Protein AF-A0A0R2C515-F1 (afdb_monomer)

Secondary structure (DSSP, 8-state):
-B-HHHHHTT---S-TTTSPPPHHHHHHHHHHTTS--GGGTTSPPPBHHHHHH-TTHHHHHTTSTTHHHHHHHHHHHHH-TTTTT-EEEEEEEEEETTTTEEEEEEEEEEETTEEEEEEP---SBHHHHHHHHHTTT-SS-HHHHHHHHHHHHHHHHS-SEEEEEEETHHHHHHHHHHHTS-HHHHTTEEEEEEES----SSPPPGGGTTTEEEEEETT-SGGGTT--S---EEEPBSS-GGGGGSGGGB-EETTEEPEESS--HHHHHHHHHHHHHHHHS-HHHHHHHHHHHHHHHHTSS--BHHHHHHTHHHHHHHHHHHHHHS-HHHHHHHHHHHHHHHHHHHHTT--

Radius of gyration: 20.34 Å; Cα contacts (8 Å, |Δi|>4): 660; chains: 1; bounding box: 48×46×55 Å

Organism: NCBI:txid1423810

InterPro domains:
  IPR024499 Mbeg1-like [PF11187] (79-294)
  IPR029058 Alpha/Beta hydrolase fold [G3DSA:3.40.50.1820] (41-291)
  IPR029058 Alpha/Beta hydrolase fold [SSF53474] (72-227)

Solvent-accessible surface area (backbone atoms only — not comparable to full-atom values): 18076 Å² total; per-residue (Å²): 129,47,23,47,63,63,41,40,72,66,48,72,60,67,43,57,79,81,44,71,79,40,70,51,58,49,51,53,53,17,53,60,33,59,47,56,51,76,93,40,49,91,50,88,53,59,30,29,33,56,51,45,66,39,89,59,44,66,62,25,24,55,88,39,99,50,37,66,63,48,46,53,44,42,38,29,39,19,66,27,78,30,39,16,79,18,30,42,78,45,46,47,77,47,77,37,79,92,73,42,30,70,36,37,38,33,35,33,38,52,43,96,49,32,35,38,39,15,21,24,42,66,76,63,34,61,59,44,54,49,44,61,55,42,53,79,60,42,98,65,41,67,44,36,55,49,35,27,52,48,52,52,54,51,52,74,74,45,74,61,36,31,35,32,18,8,33,32,57,5,5,30,29,27,50,48,18,50,74,71,36,55,72,75,57,46,72,31,45,69,37,28,34,20,39,32,15,33,42,82,66,50,66,72,60,78,88,42,63,90,33,56,46,32,41,28,34,30,55,33,60,60,28,38,40,49,54,63,60,87,70,59,46,23,29,39,43,79,46,66,63,77,57,30,73,42,67,72,35,31,25,37,51,92,79,35,65,35,73,45,99,59,59,37,72,66,25,53,41,51,34,48,20,51,50,46,29,60,70,71,45,56,50,68,54,51,51,48,28,51,51,37,56,47,53,41,46,68,74,39,97,59,71,34,57,65,58,42,60,76,40,41,74,62,42,52,50,48,44,53,49,38,51,70,70,46,55,73,66,50,40,49,42,43,49,53,49,53,52,42,45,51,50,17,53,59,58,49,69,81,114

Structure (mmCIF, N/CA/C/O backbone):
data_AF-A0A0R2C515-F1
#
_entry.id   AF-A0A0R2C515-F1
#
loop_
_atom_site.group_PDB
_atom_site.id
_atom_site.type_symbol
_atom_site.label_atom_id
_atom_site.label_alt_id
_atom_site.label_comp_id
_atom_site.label_asym_id
_atom_site.label_entity_id
_atom_site.label_seq_id
_atom_site.pdbx_PDB_ins_code
_atom_site.Cartn_x
_atom_site.Cartn_y
_atom_site.Cartn_z
_atom_site.occupancy
_atom_site.B_iso_or_equiv
_atom_site.auth_seq_id
_atom_site.auth_comp_id
_atom_site.auth_asym_id
_atom_site.auth_atom_id
_atom_site.pdbx_PDB_model_num
ATOM 1 N N . MET A 1 1 ? 22.113 1.333 8.316 1.00 80.69 1 MET A N 1
ATOM 2 C CA . MET A 1 1 ? 21.536 0.150 7.640 1.00 80.69 1 MET A CA 1
ATOM 3 C C . MET A 1 1 ? 21.009 0.613 6.304 1.00 80.69 1 MET A C 1
ATOM 5 O O . MET A 1 1 ? 20.516 1.733 6.259 1.00 80.69 1 MET A O 1
ATOM 9 N N . ALA A 1 2 ? 21.164 -0.202 5.262 1.00 94.12 2 ALA A N 1
ATOM 10 C CA . ALA A 1 2 ? 20.596 0.099 3.955 1.00 94.12 2 ALA A CA 1
ATOM 11 C C . ALA A 1 2 ? 19.062 0.143 4.036 1.00 94.12 2 ALA A C 1
ATOM 13 O O . ALA A 1 2 ? 18.460 -0.466 4.925 1.00 94.12 2 ALA A O 1
ATOM 14 N N . THR A 1 3 ? 18.455 0.868 3.111 1.00 96.44 3 THR A N 1
AT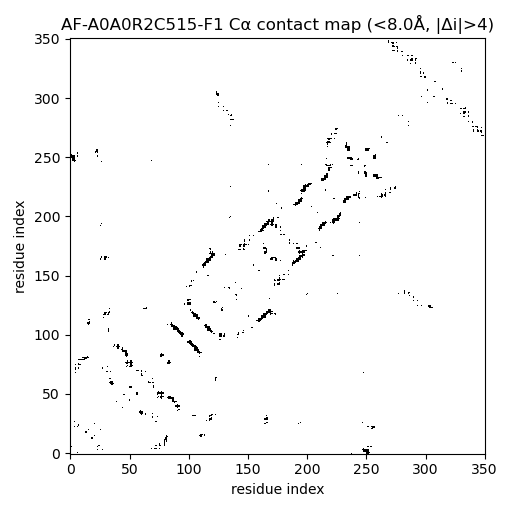OM 15 C CA . THR A 1 3 ? 17.016 1.078 2.957 1.00 96.44 3 THR A CA 1
ATOM 16 C C . THR A 1 3 ? 16.567 0.644 1.563 1.00 96.44 3 THR A C 1
ATOM 18 O O . THR A 1 3 ? 17.367 0.223 0.726 1.00 96.44 3 THR A O 1
ATOM 21 N N . MET A 1 4 ? 15.269 0.769 1.290 1.00 97.00 4 MET A N 1
ATOM 22 C CA . MET A 1 4 ? 14.711 0.529 -0.039 1.00 97.00 4 MET A CA 1
ATOM 23 C C . MET A 1 4 ? 15.359 1.399 -1.129 1.00 97.00 4 MET A C 1
ATOM 25 O O . MET A 1 4 ? 15.560 0.909 -2.234 1.00 97.00 4 MET A O 1
ATOM 29 N N . LEU A 1 5 ? 15.721 2.653 -0.843 1.00 97.38 5 LEU A N 1
ATOM 30 C CA . LEU A 1 5 ? 16.355 3.525 -1.841 1.00 97.38 5 LEU A CA 1
ATOM 31 C C . LEU A 1 5 ? 17.773 3.048 -2.184 1.00 97.38 5 LEU A C 1
ATOM 33 O O . LEU A 1 5 ? 18.117 2.961 -3.360 1.00 97.38 5 LEU A O 1
ATOM 37 N N . ASP A 1 6 ? 18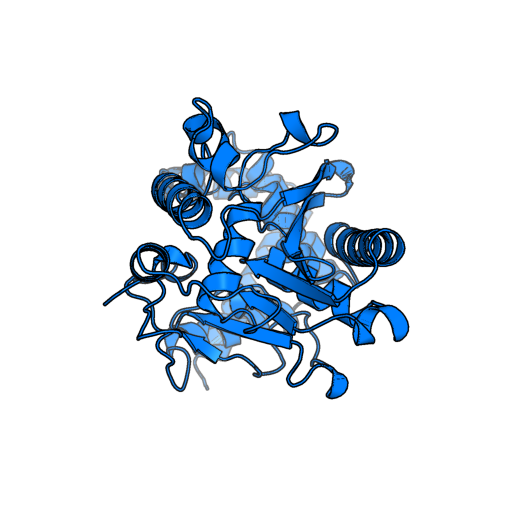.545 2.623 -1.178 1.00 97.00 6 ASP A N 1
ATOM 38 C CA . ASP A 1 6 ? 19.881 2.042 -1.380 1.00 97.00 6 ASP A CA 1
ATOM 39 C C . ASP A 1 6 ? 19.825 0.765 -2.237 1.00 97.00 6 ASP A C 1
ATOM 41 O O . ASP A 1 6 ? 20.689 0.534 -3.087 1.00 97.00 6 ASP A O 1
ATOM 45 N N . TYR A 1 7 ? 18.786 -0.052 -2.029 1.00 97.25 7 TYR A N 1
ATOM 46 C CA . TYR A 1 7 ? 18.504 -1.229 -2.848 1.00 97.25 7 TYR A CA 1
ATOM 47 C C . TYR A 1 7 ? 18.156 -0.855 -4.291 1.00 97.25 7 TYR A C 1
ATOM 49 O O . TYR A 1 7 ? 18.718 -1.421 -5.225 1.00 97.25 7 TYR A O 1
ATOM 57 N N . LEU A 1 8 ? 17.238 0.097 -4.487 1.00 96.81 8 LEU A N 1
ATOM 58 C CA . LEU A 1 8 ? 16.769 0.487 -5.818 1.00 96.81 8 LEU A CA 1
ATOM 59 C C . LEU A 1 8 ? 17.874 1.134 -6.663 1.00 96.81 8 LEU A C 1
ATOM 61 O O . LEU A 1 8 ? 17.888 0.937 -7.877 1.00 96.81 8 LEU A O 1
ATOM 65 N N . ALA A 1 9 ? 18.827 1.827 -6.034 1.00 95.12 9 ALA A N 1
ATOM 66 C CA . ALA A 1 9 ? 20.015 2.355 -6.705 1.00 95.12 9 ALA A CA 1
ATOM 67 C C . ALA A 1 9 ? 20.866 1.259 -7.379 1.00 95.12 9 ALA A C 1
ATOM 69 O O . ALA A 1 9 ? 21.560 1.532 -8.356 1.00 95.12 9 ALA A O 1
ATOM 70 N N . HIS A 1 10 ? 20.780 0.015 -6.893 1.00 92.81 10 HIS A N 1
ATOM 71 C CA . HIS A 1 10 ? 21.477 -1.154 -7.435 1.00 92.81 10 HIS A CA 1
ATOM 72 C C . HIS A 1 10 ? 20.513 -2.335 -7.620 1.00 92.81 10 HIS A C 1
ATOM 74 O O . HIS A 1 10 ? 20.831 -3.478 -7.282 1.00 92.81 10 HIS A O 1
ATOM 80 N N . ALA A 1 11 ? 19.309 -2.049 -8.126 1.00 88.31 11 ALA A N 1
ATOM 81 C CA . ALA A 1 11 ? 18.265 -3.050 -8.281 1.00 88.31 11 ALA A CA 1
ATOM 82 C C . ALA A 1 11 ? 18.702 -4.214 -9.185 1.00 88.31 11 ALA A C 1
ATOM 84 O O . ALA A 1 11 ? 19.533 -4.074 -10.087 1.00 88.31 11 ALA A O 1
ATOM 85 N N . ARG A 1 12 ? 18.056 -5.367 -8.985 1.00 91.12 12 ARG A N 1
ATOM 86 C CA . ARG A 1 12 ? 18.160 -6.517 -9.894 1.00 91.12 12 ARG A CA 1
ATOM 87 C C . ARG A 1 12 ? 17.817 -6.108 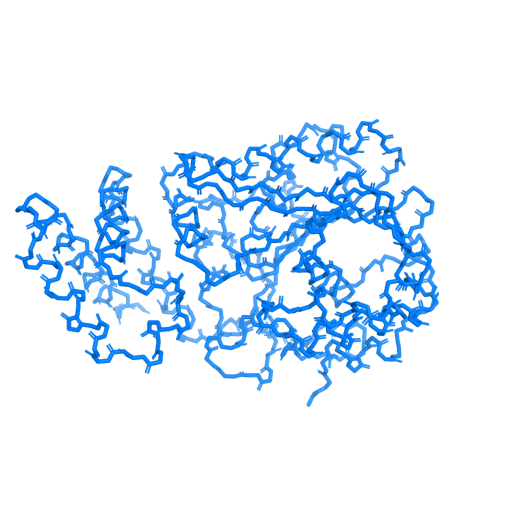-11.325 1.00 91.12 12 ARG A C 1
ATOM 89 O O . ARG A 1 12 ? 17.010 -5.204 -11.540 1.00 91.12 12 ARG A O 1
ATOM 96 N N . THR A 1 13 ? 18.386 -6.805 -12.303 1.00 92.56 13 THR A N 1
ATOM 97 C CA . THR A 1 13 ? 18.223 -6.467 -13.727 1.00 92.56 13 THR A CA 1
ATOM 98 C C . THR A 1 13 ? 17.276 -7.410 -14.458 1.00 92.56 13 THR A C 1
ATOM 100 O O . THR A 1 13 ? 16.701 -7.032 -15.477 1.00 92.56 13 THR A O 1
ATOM 103 N N . GLU A 1 14 ? 17.071 -8.626 -13.949 1.00 93.81 14 GLU A N 1
ATOM 104 C CA . GLU A 1 14 ? 16.197 -9.616 -14.566 1.00 93.81 14 GLU A CA 1
ATOM 105 C C . GLU A 1 14 ? 14.749 -9.120 -14.593 1.00 93.81 14 GLU A C 1
ATOM 107 O O . GLU A 1 14 ? 14.310 -8.400 -13.705 1.00 93.81 14 GLU A O 1
ATOM 112 N N . SER A 1 15 ? 13.956 -9.537 -15.581 1.00 91.50 15 SER A N 1
ATOM 113 C CA . SER A 1 15 ? 12.542 -9.143 -15.668 1.00 91.50 15 SER A CA 1
ATOM 114 C C . SER A 1 15 ? 11.699 -9.723 -14.513 1.00 91.50 15 SER A C 1
ATOM 116 O O . SER A 1 15 ? 11.926 -10.875 -14.118 1.00 91.50 15 SER A O 1
ATOM 118 N N . PRO A 1 16 ? 10.627 -9.037 -14.053 1.00 90.06 16 PRO A N 1
ATOM 119 C CA . PRO A 1 16 ? 9.633 -9.593 -13.121 1.00 90.06 16 PRO A CA 1
ATOM 120 C C . PRO A 1 16 ? 8.903 -10.847 -13.642 1.00 90.06 16 PRO A C 1
ATOM 122 O O . PRO A 1 16 ? 8.179 -11.530 -12.910 1.00 90.06 16 PRO A O 1
ATOM 125 N N . LYS A 1 17 ? 9.050 -11.171 -14.936 1.00 90.12 17 LYS A N 1
ATOM 126 C CA . LYS A 1 17 ? 8.594 -12.449 -15.492 1.00 90.12 17 LYS A CA 1
ATOM 127 C C . LYS A 1 17 ? 9.554 -13.600 -15.179 1.00 90.12 17 LYS A C 1
ATOM 129 O O . LYS A 1 17 ? 9.058 -14.689 -14.898 1.00 90.12 17 LYS A O 1
ATOM 134 N N . ALA A 1 18 ? 10.863 -13.344 -15.223 1.00 90.88 18 ALA A N 1
ATOM 135 C CA . ALA A 1 18 ? 11.922 -14.326 -14.996 1.00 90.88 18 ALA A CA 1
ATOM 136 C C . ALA A 1 18 ? 12.149 -14.584 -13.502 1.00 90.88 18 ALA A C 1
ATOM 138 O O . ALA A 1 18 ? 12.174 -15.734 -13.078 1.00 90.88 18 ALA A O 1
ATOM 139 N N . ILE A 1 19 ? 12.242 -13.514 -12.707 1.00 93.12 19 ILE A N 1
ATOM 140 C CA . ILE A 1 19 ? 12.400 -13.597 -11.253 1.00 93.12 19 ILE A CA 1
ATOM 141 C C . ILE A 1 19 ? 11.256 -12.828 -10.581 1.00 93.12 19 ILE A C 1
ATOM 143 O O . ILE A 1 19 ? 11.100 -11.634 -10.869 1.00 93.12 19 ILE A O 1
ATOM 147 N N . PRO A 1 20 ? 10.471 -13.466 -9.684 1.00 94.56 20 PRO A N 1
ATOM 148 C CA . PRO A 1 20 ? 9.401 -12.811 -8.935 1.00 94.56 20 PRO A CA 1
ATOM 149 C C . PRO A 1 20 ? 9.853 -11.542 -8.209 1.00 94.56 20 PRO A C 1
ATOM 151 O O . PRO A 1 20 ? 11.033 -11.373 -7.877 1.00 94.56 20 PRO A O 1
ATOM 154 N N . LEU A 1 21 ? 8.898 -10.651 -7.948 1.00 97.31 21 LEU A N 1
ATOM 155 C CA . LEU A 1 21 ? 9.152 -9.488 -7.104 1.00 97.31 21 LEU A CA 1
ATOM 156 C C . LEU A 1 21 ? 9.589 -9.931 -5.705 1.00 97.31 21 LEU A C 1
ATOM 158 O O . LEU A 1 21 ? 9.027 -10.883 -5.163 1.00 97.31 21 LEU A O 1
ATOM 162 N N . ASN A 1 22 ? 10.586 -9.253 -5.139 1.00 97.00 22 ASN A N 1
ATOM 163 C CA . ASN A 1 22 ? 10.893 -9.383 -3.714 1.00 97.00 22 ASN A CA 1
ATOM 164 C C . ASN A 1 22 ? 10.059 -8.367 -2.901 1.00 97.00 22 ASN A C 1
ATOM 166 O O . ASN A 1 22 ? 9.455 -7.460 -3.485 1.00 97.00 22 ASN A O 1
ATOM 170 N N . PRO A 1 23 ? 10.014 -8.483 -1.563 1.00 97.75 23 PRO A N 1
ATOM 171 C CA . PRO A 1 23 ? 9.225 -7.573 -0.730 1.00 97.75 23 PRO A CA 1
ATOM 172 C C . PRO A 1 23 ? 9.619 -6.092 -0.857 1.00 97.75 23 PRO A C 1
ATOM 174 O O . PRO A 1 23 ? 8.755 -5.224 -0.737 1.00 97.75 23 PRO A O 1
ATOM 177 N N . ILE A 1 24 ? 10.890 -5.793 -1.147 1.00 98.06 24 ILE A N 1
ATOM 178 C CA . ILE A 1 24 ? 11.386 -4.417 -1.315 1.00 98.06 24 ILE A CA 1
ATOM 179 C C . ILE A 1 24 ? 10.811 -3.786 -2.587 1.00 98.06 24 ILE A C 1
ATOM 181 O O . ILE A 1 24 ? 10.283 -2.680 -2.554 1.00 98.06 24 ILE A O 1
ATOM 185 N N . GLU A 1 25 ? 10.865 -4.504 -3.708 1.00 98.06 25 GLU A N 1
ATOM 186 C CA . GLU A 1 25 ? 10.306 -4.066 -4.988 1.00 98.06 25 GLU A CA 1
ATOM 187 C C . GLU A 1 25 ? 8.789 -3.889 -4.899 1.00 98.06 25 GLU A C 1
ATOM 189 O O . GLU A 1 25 ? 8.246 -2.923 -5.422 1.00 98.06 25 GLU A O 1
ATOM 194 N N . VAL A 1 26 ? 8.095 -4.789 -4.198 1.00 98.06 26 VAL A N 1
ATOM 195 C CA . VAL A 1 26 ? 6.662 -4.642 -3.912 1.00 98.06 26 VAL A CA 1
ATOM 196 C C . VAL A 1 26 ? 6.397 -3.356 -3.130 1.00 98.06 26 VAL A C 1
ATOM 198 O O . VAL A 1 26 ? 5.493 -2.605 -3.496 1.00 98.06 26 VAL A O 1
ATOM 201 N N . ALA A 1 27 ? 7.172 -3.084 -2.075 1.00 98.06 27 ALA A N 1
ATOM 202 C CA . ALA A 1 27 ? 7.029 -1.854 -1.304 1.00 98.06 27 ALA A CA 1
ATOM 203 C C . ALA A 1 27 ? 7.269 -0.610 -2.163 1.00 98.06 27 ALA A C 1
ATOM 205 O O . ALA A 1 27 ? 6.492 0.343 -2.079 1.00 98.06 27 ALA A O 1
ATOM 206 N N . ALA A 1 28 ? 8.255 -0.656 -3.059 1.00 97.88 28 ALA A N 1
ATOM 207 C CA . ALA A 1 28 ? 8.533 0.436 -3.978 1.00 97.88 28 ALA A CA 1
ATOM 208 C C . ALA A 1 28 ? 7.365 0.687 -4.949 1.00 97.88 28 ALA A C 1
ATOM 210 O O . ALA A 1 28 ? 6.910 1.818 -5.114 1.00 97.88 28 ALA A O 1
ATOM 211 N N . LEU A 1 29 ? 6.823 -0.376 -5.551 1.00 98.12 29 LEU A N 1
ATOM 212 C CA . LEU A 1 29 ? 5.680 -0.284 -6.464 1.00 98.12 29 LEU A CA 1
ATOM 213 C C . LEU A 1 29 ? 4.394 0.146 -5.740 1.00 98.12 29 LEU A C 1
ATOM 215 O O . LEU A 1 29 ? 3.575 0.853 -6.320 1.00 98.12 29 LEU A O 1
ATOM 219 N N . ALA A 1 30 ? 4.214 -0.234 -4.472 1.00 97.69 30 ALA A N 1
ATOM 220 C CA . ALA A 1 30 ? 3.112 0.255 -3.647 1.00 97.69 30 ALA A CA 1
ATOM 221 C C . ALA A 1 30 ? 3.215 1.766 -3.380 1.00 97.69 30 ALA A C 1
ATOM 223 O O . ALA A 1 30 ? 2.190 2.446 -3.371 1.00 97.69 30 ALA A O 1
ATOM 224 N N . GLN A 1 31 ? 4.428 2.306 -3.204 1.00 95.94 31 GLN A N 1
ATOM 225 C CA . GLN A 1 31 ? 4.630 3.746 -3.008 1.00 95.94 31 GLN A CA 1
ATOM 226 C C . GLN A 1 31 ? 4.292 4.573 -4.256 1.00 95.94 31 GLN A C 1
ATOM 228 O O . GLN A 1 31 ? 3.780 5.681 -4.112 1.00 95.94 31 GLN A O 1
ATOM 233 N N . LEU A 1 32 ? 4.441 4.027 -5.472 1.00 95.81 32 LEU A N 1
ATOM 234 C CA . LEU A 1 32 ? 3.995 4.717 -6.695 1.00 95.81 32 LEU A CA 1
ATOM 235 C C . LEU A 1 32 ? 2.506 5.093 -6.652 1.00 95.81 32 LEU A C 1
ATOM 237 O O . LEU A 1 32 ? 2.123 6.115 -7.219 1.00 95.81 32 LEU A O 1
ATOM 241 N N . ALA A 1 33 ? 1.671 4.333 -5.932 1.00 94.69 33 ALA A N 1
ATOM 242 C CA . ALA A 1 33 ? 0.254 4.654 -5.775 1.00 94.69 33 ALA A CA 1
ATOM 243 C C . ALA A 1 33 ? 0.015 6.032 -5.139 1.00 94.69 33 ALA A C 1
ATOM 245 O O . ALA A 1 33 ? -1.059 6.596 -5.322 1.00 94.69 33 ALA A O 1
ATOM 246 N N . TYR A 1 34 ? 0.988 6.584 -4.405 1.00 93.25 34 TYR A N 1
ATOM 247 C CA . TYR A 1 34 ? 0.869 7.880 -3.740 1.00 93.25 34 TYR A CA 1
ATOM 248 C C . TYR A 1 34 ? 1.059 9.081 -4.661 1.00 93.25 34 TYR A C 1
ATOM 250 O O . TYR A 1 34 ? 0.615 10.170 -4.283 1.00 93.25 34 TYR A O 1
ATOM 258 N N . LEU A 1 35 ? 1.641 8.894 -5.849 1.00 93.06 35 LEU A N 1
ATOM 259 C CA . LEU A 1 35 ? 1.859 9.970 -6.813 1.00 93.06 35 LEU A CA 1
ATOM 260 C C . LEU A 1 35 ? 0.543 10.675 -7.171 1.00 93.06 35 LEU A C 1
ATOM 262 O O . LEU A 1 35 ? -0.530 10.065 -7.240 1.00 93.06 35 LEU A O 1
ATOM 266 N N . ASN A 1 36 ? 0.620 11.986 -7.361 1.00 91.31 36 ASN A N 1
ATOM 267 C CA . ASN A 1 36 ? -0.475 12.799 -7.850 1.00 91.31 36 ASN A CA 1
ATOM 268 C C . ASN A 1 36 ? -0.569 12.670 -9.371 1.00 91.31 36 ASN A C 1
ATOM 270 O O . ASN A 1 36 ? 0.170 13.323 -10.095 1.00 91.31 36 ASN A O 1
ATOM 274 N N . LEU A 1 37 ? -1.454 11.789 -9.839 1.00 91.06 37 LEU A N 1
ATOM 275 C CA . LEU A 1 37 ? -1.675 11.523 -11.262 1.00 91.06 37 LEU A CA 1
ATOM 276 C C . LEU A 1 37 ? -3.083 11.952 -11.706 1.00 91.06 37 LEU A C 1
ATOM 278 O O . LEU A 1 37 ? -3.590 11.444 -12.705 1.00 91.06 37 LEU A O 1
ATOM 282 N N . ASP A 1 38 ? -3.733 12.848 -10.956 1.00 88.88 38 ASP A N 1
ATOM 283 C CA . ASP A 1 38 ? -5.142 13.221 -11.149 1.00 88.88 38 ASP A CA 1
ATOM 284 C C . ASP A 1 38 ? -5.408 13.761 -12.562 1.00 88.88 38 ASP A C 1
ATOM 286 O O . ASP A 1 38 ? -6.389 13.382 -13.205 1.00 88.88 38 ASP A O 1
ATOM 290 N N . GLU A 1 39 ? -4.473 14.543 -13.105 1.00 86.00 39 GLU A N 1
ATOM 291 C CA . GLU A 1 39 ? -4.546 15.064 -14.476 1.00 86.00 39 GLU A CA 1
ATOM 292 C C . GLU A 1 39 ? -4.483 13.964 -15.551 1.00 86.00 39 GLU A C 1
ATOM 294 O O . GLU A 1 39 ? -4.924 14.165 -16.685 1.00 86.00 39 GLU A O 1
ATOM 299 N N . TRP A 1 40 ? -3.990 12.772 -15.205 1.00 83.88 40 TRP A N 1
ATOM 300 C CA . TRP A 1 40 ? -3.810 11.644 -16.118 1.00 83.88 40 TRP A CA 1
ATOM 301 C C . TRP A 1 40 ? -4.822 10.513 -15.947 1.00 83.88 40 TRP A C 1
ATOM 303 O O . TRP A 1 40 ? -4.714 9.502 -16.639 1.00 83.88 40 TRP A O 1
ATOM 313 N N . GLN A 1 41 ? -5.839 10.667 -15.096 1.00 80.06 41 GLN A N 1
ATOM 314 C CA . GLN A 1 41 ? -6.857 9.632 -14.859 1.00 80.06 41 GLN A CA 1
ATOM 315 C C . GLN A 1 41 ? -7.543 9.116 -16.141 1.00 80.06 41 GLN A C 1
ATOM 317 O O . GLN A 1 41 ? -7.979 7.967 -16.193 1.00 80.06 41 GLN A O 1
ATOM 322 N N . TYR A 1 42 ? -7.604 9.939 -17.191 1.00 78.62 42 TYR A N 1
ATOM 323 C CA . TYR A 1 42 ? -8.195 9.583 -18.488 1.00 78.62 42 TYR A CA 1
ATOM 324 C C . TYR A 1 42 ? -7.207 9.684 -19.655 1.00 78.62 42 TYR A C 1
ATOM 326 O O . TYR A 1 42 ? -7.618 9.739 -20.814 1.00 78.62 42 TYR A O 1
ATOM 334 N N . GLN A 1 43 ? -5.907 9.727 -19.360 1.00 79.62 43 GLN A N 1
ATOM 335 C CA . GLN A 1 43 ? -4.851 9.869 -20.357 1.00 79.62 43 GLN A CA 1
ATOM 336 C C . GLN A 1 43 ? -3.964 8.626 -20.405 1.00 79.62 43 GLN A C 1
ATOM 338 O O . GLN A 1 43 ? -3.965 7.788 -19.505 1.00 79.62 43 GLN A O 1
ATOM 343 N N . THR A 1 44 ? -3.188 8.507 -21.482 1.00 80.62 44 THR A N 1
ATOM 344 C CA . THR A 1 44 ? -2.137 7.489 -21.540 1.00 80.62 44 THR A CA 1
ATOM 345 C C . THR A 1 44 ? -0.982 7.947 -20.667 1.00 80.62 44 THR A C 1
ATOM 347 O O . THR A 1 44 ? -0.375 8.982 -20.935 1.00 80.62 44 THR A O 1
ATOM 350 N N . LEU A 1 45 ? -0.686 7.178 -19.625 1.00 86.19 45 LEU A N 1
ATOM 351 C CA . LEU A 1 45 ? 0.441 7.452 -18.749 1.00 86.19 45 LEU A CA 1
ATOM 352 C C . LEU A 1 45 ? 1.752 6.938 -19.371 1.00 86.19 45 LEU A C 1
ATOM 354 O O . LEU A 1 45 ? 1.761 5.885 -20.021 1.00 86.19 45 LEU A O 1
ATOM 358 N N . PRO A 1 46 ? 2.866 7.660 -19.169 1.00 86.62 46 PRO A N 1
ATOM 359 C CA . PRO A 1 46 ? 4.176 7.220 -19.624 1.00 86.62 46 PRO A CA 1
ATOM 360 C C . PRO A 1 46 ? 4.654 5.941 -18.910 1.00 86.62 46 PRO A C 1
ATOM 362 O O . PRO A 1 46 ? 4.101 5.520 -17.889 1.00 86.62 46 PRO A O 1
ATOM 365 N N . ASN A 1 47 ? 5.715 5.326 -19.443 1.00 94.44 47 ASN A N 1
ATOM 366 C CA . ASN A 1 47 ? 6.487 4.337 -18.687 1.00 94.44 47 ASN A CA 1
ATOM 367 C C . ASN A 1 47 ? 7.305 5.008 -17.568 1.00 94.44 47 ASN A C 1
ATOM 369 O O . ASN A 1 47 ? 7.417 6.236 -17.519 1.00 94.44 47 ASN A O 1
ATOM 373 N N . LEU A 1 48 ? 7.877 4.210 -16.664 1.00 95.94 48 LEU A N 1
ATOM 374 C CA . LEU A 1 48 ? 8.600 4.740 -15.503 1.00 95.94 48 LEU A CA 1
ATOM 375 C C . LEU A 1 48 ? 9.870 5.523 -15.872 1.00 95.94 48 LEU A C 1
ATOM 377 O O . LEU A 1 48 ? 10.177 6.493 -15.188 1.00 95.94 48 LEU A O 1
ATOM 381 N N . ASP A 1 49 ? 10.569 5.165 -16.951 1.00 96.06 49 ASP A N 1
ATOM 382 C CA . ASP A 1 49 ? 11.708 5.937 -17.481 1.00 96.06 49 ASP A CA 1
ATOM 383 C C . ASP A 1 49 ? 11.309 7.375 -17.841 1.00 96.06 49 ASP A C 1
ATOM 385 O O . ASP A 1 49 ? 11.874 8.363 -17.365 1.00 96.06 49 ASP A O 1
ATOM 389 N N . THR A 1 50 ? 10.247 7.500 -18.635 1.00 94.81 50 THR A N 1
ATOM 390 C CA . THR A 1 50 ? 9.738 8.807 -19.043 1.00 94.81 50 THR A CA 1
ATOM 391 C C . THR A 1 50 ? 9.194 9.563 -17.831 1.00 94.81 50 THR A C 1
ATOM 393 O O . THR A 1 50 ? 9.509 10.736 -17.665 1.00 94.81 50 THR A O 1
ATOM 396 N N . LEU A 1 51 ? 8.447 8.898 -16.938 1.00 93.00 51 LEU A N 1
ATOM 397 C CA . LEU A 1 51 ? 7.929 9.499 -15.702 1.00 93.00 51 LEU A CA 1
ATOM 398 C C . LEU A 1 51 ? 9.054 10.087 -14.828 1.00 93.00 51 LEU A C 1
ATOM 400 O O . LEU A 1 51 ? 8.905 11.182 -14.290 1.00 93.00 51 LEU A O 1
ATOM 404 N N . ALA A 1 52 ? 10.187 9.387 -14.723 1.00 94.31 52 ALA A N 1
ATOM 405 C CA . ALA A 1 52 ? 11.351 9.797 -13.939 1.00 94.31 52 ALA A CA 1
ATOM 406 C C . ALA A 1 52 ? 12.077 11.035 -14.484 1.00 94.31 52 ALA A C 1
ATOM 408 O O . ALA A 1 52 ? 12.791 11.706 -13.738 1.00 94.31 52 ALA A O 1
ATOM 409 N N . THR A 1 53 ? 11.909 11.331 -15.773 1.00 93.44 53 THR A N 1
ATOM 410 C CA . THR A 1 53 ? 12.565 12.452 -16.461 1.00 93.44 53 THR A CA 1
ATOM 411 C C . THR A 1 53 ? 11.614 13.613 -16.754 1.00 93.44 53 THR A C 1
ATOM 413 O O . THR A 1 53 ? 12.043 14.634 -17.296 1.00 93.44 53 THR A O 1
ATOM 416 N N . LEU A 1 54 ? 10.335 13.505 -16.367 1.00 90.44 54 LEU A N 1
ATOM 417 C CA . LEU A 1 54 ? 9.371 14.587 -16.538 1.00 90.44 54 LEU A CA 1
ATOM 418 C C . LEU A 1 54 ? 9.792 15.831 -15.740 1.00 90.44 54 LEU A C 1
ATOM 420 O O . LEU A 1 54 ? 10.023 15.729 -14.532 1.00 90.44 54 LEU A O 1
ATOM 424 N N . PRO A 1 55 ? 9.772 17.033 -16.351 1.00 87.19 55 PRO A N 1
ATOM 425 C CA . PRO A 1 55 ? 9.973 18.285 -15.619 1.00 87.19 55 PRO A CA 1
ATOM 426 C C . PRO A 1 55 ? 8.990 18.460 -14.451 1.00 87.19 55 PRO A C 1
ATOM 428 O O . PRO A 1 55 ? 9.348 19.013 -13.415 1.00 87.19 55 PRO A O 1
ATOM 431 N N . ALA A 1 56 ? 7.772 17.929 -14.604 1.00 87.38 56 ALA A N 1
ATOM 432 C CA . ALA A 1 56 ? 6.706 17.978 -13.608 1.00 87.38 56 ALA A CA 1
ATOM 433 C C . ALA A 1 56 ? 6.850 16.941 -12.476 1.00 87.38 56 ALA A C 1
ATOM 435 O O . ALA A 1 56 ? 5.967 16.855 -11.630 1.00 87.38 56 ALA A O 1
ATOM 436 N N . LEU A 1 57 ? 7.931 16.145 -12.406 1.00 91.31 57 LEU A N 1
ATOM 437 C CA . LEU A 1 57 ? 8.098 15.127 -11.353 1.00 91.31 57 LEU A CA 1
ATOM 438 C C . LEU A 1 57 ? 7.973 15.714 -9.933 1.00 91.31 57 LEU A C 1
ATOM 440 O O . LEU A 1 57 ? 7.489 15.044 -9.024 1.00 91.31 57 LEU A O 1
ATOM 444 N N . ASN A 1 58 ? 8.392 16.967 -9.732 1.00 91.50 58 ASN A N 1
ATOM 445 C CA . ASN A 1 58 ? 8.195 17.695 -8.476 1.00 91.50 58 ASN A CA 1
ATOM 446 C C . ASN A 1 58 ? 6.720 17.801 -8.083 1.00 91.50 58 ASN A C 1
ATOM 448 O O . ASN A 1 58 ? 6.397 17.538 -6.927 1.00 91.50 58 ASN A O 1
ATOM 452 N N . ASP A 1 59 ? 5.846 18.081 -9.043 1.00 92.00 59 ASP A N 1
ATOM 453 C CA . ASP A 1 59 ? 4.411 18.243 -8.817 1.00 92.00 59 ASP A CA 1
ATOM 454 C C . ASP A 1 59 ? 3.735 16.893 -8.532 1.00 92.00 59 ASP A C 1
ATOM 456 O O . ASP A 1 59 ? 2.806 16.809 -7.730 1.00 92.00 59 ASP A O 1
ATOM 460 N N . LEU A 1 60 ? 4.250 15.803 -9.116 1.00 92.06 60 LEU A N 1
ATOM 461 C CA . LEU A 1 60 ? 3.702 14.455 -8.912 1.00 92.06 60 LEU A CA 1
ATOM 462 C C . LEU A 1 60 ? 3.933 13.917 -7.505 1.00 92.06 60 LEU A C 1
ATOM 464 O O . LEU A 1 60 ? 3.142 13.114 -7.012 1.00 92.06 60 LEU A O 1
ATOM 468 N N . VAL A 1 61 ? 5.034 14.309 -6.869 1.00 92.31 61 VAL A N 1
ATOM 469 C CA . VAL A 1 61 ? 5.368 13.867 -5.507 1.00 92.31 61 VAL A CA 1
ATOM 470 C C . VAL A 1 61 ? 4.922 14.867 -4.445 1.00 92.31 61 VAL A C 1
ATOM 472 O O . VAL A 1 61 ? 4.989 14.543 -3.258 1.00 92.31 61 VAL A O 1
ATOM 475 N N . ALA A 1 62 ? 4.470 16.056 -4.849 1.00 88.94 62 ALA A N 1
ATOM 476 C CA . ALA A 1 62 ? 4.023 17.103 -3.944 1.00 88.94 62 ALA A CA 1
ATOM 477 C C . ALA A 1 62 ? 2.834 16.635 -3.089 1.00 88.94 62 ALA A C 1
ATOM 479 O O . ALA A 1 62 ? 1.917 15.957 -3.560 1.00 88.94 62 ALA A O 1
ATOM 480 N N . GLY A 1 63 ? 2.859 16.975 -1.802 1.00 78.25 63 GLY A N 1
ATOM 481 C CA . GLY A 1 63 ? 1.844 16.591 -0.824 1.00 78.25 63 GLY A CA 1
ATOM 482 C C . GLY A 1 63 ? 1.842 15.103 -0.456 1.00 78.25 63 GLY A C 1
ATOM 483 O O . GLY A 1 63 ? 0.956 14.658 0.277 1.00 78.25 63 GLY A O 1
ATOM 484 N N . THR A 1 64 ? 2.804 14.309 -0.940 1.00 83.38 64 THR A N 1
ATOM 485 C CA . THR A 1 64 ? 2.988 12.937 -0.450 1.00 83.38 64 THR A CA 1
ATOM 486 C C . THR A 1 64 ? 3.642 12.941 0.932 1.00 83.38 64 THR A C 1
ATOM 488 O O . THR A 1 64 ? 4.304 13.895 1.329 1.00 83.38 64 THR A O 1
ATOM 491 N N . TRP A 1 65 ? 3.472 11.851 1.688 1.00 74.00 65 TRP A N 1
ATOM 492 C CA . TRP A 1 65 ? 4.014 11.731 3.049 1.00 74.00 65 TRP A CA 1
ATOM 493 C C . TRP A 1 65 ? 5.543 11.910 3.118 1.00 74.00 65 TRP A C 1
ATOM 495 O O . TRP A 1 65 ? 6.068 12.381 4.126 1.00 74.00 65 TRP A O 1
ATOM 505 N N . ASN A 1 66 ? 6.250 11.543 2.045 1.00 85.38 66 ASN A N 1
ATOM 506 C CA . ASN A 1 66 ? 7.696 11.670 1.906 1.00 85.38 66 ASN A CA 1
ATOM 507 C C . ASN A 1 66 ? 8.040 12.049 0.453 1.00 85.38 66 ASN A C 1
ATOM 509 O O . ASN A 1 66 ? 8.323 11.184 -0.374 1.00 85.38 66 ASN A O 1
ATOM 513 N N . GLU A 1 67 ? 7.955 13.343 0.132 1.00 90.94 67 GLU A N 1
ATOM 514 C CA . GLU A 1 67 ? 8.126 13.849 -1.241 1.00 90.94 67 GLU A CA 1
ATOM 515 C C . GLU A 1 67 ? 9.502 13.518 -1.824 1.00 90.94 67 GLU A C 1
ATOM 517 O O . GLU A 1 67 ? 9.600 13.061 -2.962 1.00 90.94 67 GLU A O 1
ATOM 522 N N . GLU A 1 68 ? 10.563 13.706 -1.036 1.00 92.88 68 GLU A N 1
ATOM 523 C CA . GLU A 1 68 ? 11.934 13.454 -1.483 1.00 92.88 68 GLU A CA 1
ATOM 524 C C . GLU A 1 68 ? 12.204 11.956 -1.661 1.00 92.88 68 GLU A C 1
ATOM 526 O O . GLU A 1 68 ? 12.763 11.545 -2.676 1.00 92.88 68 GLU A O 1
ATOM 531 N N . GLY A 1 69 ? 11.738 11.116 -0.730 1.00 94.94 69 GLY A N 1
ATOM 532 C CA . GLY A 1 69 ? 11.828 9.664 -0.877 1.00 94.94 69 GLY A CA 1
ATOM 533 C C . GLY A 1 69 ? 11.077 9.167 -2.112 1.00 94.94 69 GLY A C 1
ATOM 534 O O . GLY A 1 69 ? 11.614 8.373 -2.883 1.00 94.94 69 GLY A O 1
ATOM 535 N N . ASN A 1 70 ? 9.871 9.686 -2.363 1.00 95.62 70 ASN A N 1
ATOM 536 C CA . ASN A 1 70 ? 9.105 9.353 -3.564 1.00 95.62 70 ASN A CA 1
ATOM 537 C C . ASN A 1 70 ? 9.786 9.843 -4.846 1.00 95.62 70 ASN A C 1
ATOM 539 O O . ASN A 1 70 ? 9.807 9.103 -5.827 1.00 95.62 70 ASN A O 1
ATOM 543 N N . ARG A 1 71 ? 10.392 11.037 -4.841 1.00 96.56 71 ARG A N 1
ATOM 544 C CA . ARG A 1 71 ? 11.179 11.552 -5.972 1.00 96.56 71 ARG A CA 1
ATOM 545 C C . ARG A 1 71 ? 12.314 10.605 -6.332 1.00 96.56 71 ARG A C 1
ATOM 547 O O . ARG A 1 71 ? 12.402 10.173 -7.481 1.00 96.56 71 ARG A O 1
ATOM 554 N N . GLN A 1 72 ? 13.142 10.260 -5.347 1.00 97.50 72 GLN A N 1
ATOM 555 C CA . GLN A 1 72 ? 14.271 9.349 -5.533 1.00 97.50 72 GLN A CA 1
ATOM 556 C C . GLN A 1 72 ? 13.796 7.961 -5.966 1.00 97.50 72 GLN A C 1
ATOM 558 O O . GLN A 1 72 ? 14.395 7.344 -6.843 1.00 97.50 72 GLN A O 1
ATOM 563 N N . LEU A 1 73 ? 12.675 7.485 -5.420 1.00 97.88 73 LEU A N 1
ATOM 564 C CA . LEU A 1 73 ? 12.077 6.212 -5.804 1.00 97.88 73 LEU A CA 1
ATOM 565 C C . LEU A 1 73 ? 11.696 6.170 -7.283 1.00 97.88 73 LEU A C 1
ATOM 567 O O . LEU A 1 73 ? 12.094 5.221 -7.960 1.00 97.88 73 LEU A O 1
ATOM 571 N N . VAL A 1 74 ? 10.959 7.161 -7.812 1.00 97.31 74 VAL A N 1
ATOM 572 C CA . VAL A 1 74 ? 10.602 7.116 -9.243 1.00 97.31 74 VAL A CA 1
ATOM 573 C C . VAL A 1 74 ? 11.835 7.310 -10.124 1.00 97.31 74 VAL A C 1
ATOM 575 O O . VAL A 1 74 ? 11.940 6.629 -11.140 1.00 97.31 74 VAL A O 1
ATOM 578 N N . GLN A 1 75 ? 12.818 8.114 -9.703 1.00 97.44 75 GLN A N 1
ATOM 579 C CA . GLN A 1 75 ? 14.101 8.230 -10.406 1.00 97.44 75 GLN A CA 1
ATOM 580 C C . GLN A 1 75 ? 14.848 6.893 -10.488 1.00 97.44 75 GLN A C 1
ATOM 582 O O . GLN A 1 75 ? 15.252 6.484 -11.577 1.00 97.44 75 GLN A O 1
ATOM 587 N N . HIS A 1 76 ? 14.987 6.172 -9.373 1.00 98.00 76 HIS A N 1
ATOM 588 C CA . HIS A 1 76 ? 15.648 4.868 -9.366 1.00 98.00 76 HIS A CA 1
ATOM 589 C C . HIS A 1 76 ? 14.872 3.821 -10.172 1.00 98.00 76 HIS A C 1
ATOM 591 O O . HIS A 1 76 ? 15.475 3.084 -10.950 1.00 98.00 76 HIS A O 1
ATOM 597 N N . LEU A 1 77 ? 13.540 3.773 -10.054 1.00 97.56 77 LEU A N 1
ATOM 598 C CA . LEU A 1 77 ? 12.721 2.848 -10.844 1.00 97.56 77 LEU A CA 1
ATOM 599 C C . LEU A 1 77 ? 12.785 3.147 -12.349 1.00 97.56 77 LEU A C 1
ATOM 601 O O . LEU A 1 77 ? 12.836 2.210 -13.143 1.00 97.56 77 LEU A O 1
ATOM 605 N N . GLY A 1 78 ? 12.824 4.423 -12.740 1.00 96.62 78 GLY A N 1
ATOM 606 C CA . GLY A 1 78 ? 12.966 4.838 -14.136 1.00 96.62 78 GLY A CA 1
ATOM 607 C C . GLY A 1 78 ? 14.343 4.542 -14.733 1.00 96.62 78 GLY A C 1
ATOM 608 O O . GLY A 1 78 ? 14.465 4.372 -15.940 1.00 96.62 78 GLY A O 1
ATOM 609 N N . GLN A 1 79 ? 15.379 4.411 -13.903 1.00 95.44 79 GLN A N 1
ATOM 610 C CA . GLN A 1 79 ? 16.731 4.051 -14.347 1.00 95.44 79 GLN A CA 1
ATOM 611 C C . GLN A 1 79 ? 16.992 2.537 -14.299 1.00 95.44 79 GLN A C 1
ATOM 613 O O . GLN A 1 79 ? 17.835 2.031 -15.044 1.00 95.44 79 GLN A O 1
ATOM 618 N N . ALA A 1 80 ? 16.270 1.796 -13.455 1.00 95.25 80 ALA A N 1
ATOM 619 C CA . ALA A 1 80 ? 16.461 0.363 -13.267 1.00 95.25 80 ALA A CA 1
ATOM 620 C C . ALA A 1 80 ? 16.006 -0.438 -14.506 1.00 95.25 80 ALA A C 1
ATOM 622 O O . ALA A 1 80 ? 14.815 -0.425 -14.825 1.00 95.25 80 ALA A O 1
ATOM 623 N N . PRO A 1 81 ? 16.880 -1.233 -15.167 1.00 94.25 81 PRO A N 1
ATOM 624 C CA . PRO A 1 81 ? 16.504 -2.043 -16.336 1.00 94.25 81 PRO A CA 1
ATOM 625 C C . PRO A 1 81 ? 15.292 -2.957 -16.108 1.00 94.25 81 PRO A C 1
ATOM 627 O O . PRO A 1 81 ? 14.520 -3.221 -17.022 1.00 94.25 81 PRO A O 1
ATOM 630 N N . ARG A 1 82 ? 15.098 -3.408 -14.866 1.00 94.88 82 ARG A N 1
ATOM 631 C CA . ARG A 1 82 ? 13.980 -4.260 -14.451 1.00 94.88 82 ARG A CA 1
ATOM 632 C C . ARG A 1 82 ? 12.615 -3.559 -14.449 1.00 94.88 82 ARG A C 1
ATOM 634 O O . ARG A 1 82 ? 11.604 -4.255 -14.553 1.00 94.88 82 ARG A O 1
ATOM 641 N N . PHE A 1 83 ? 12.570 -2.230 -14.319 1.00 96.69 83 PHE A N 1
ATOM 642 C CA . PHE A 1 83 ? 11.329 -1.465 -14.116 1.00 96.69 83 PHE A CA 1
ATOM 643 C C . PHE A 1 83 ? 11.138 -0.277 -15.058 1.00 96.69 83 PHE A C 1
ATOM 645 O O . PHE A 1 83 ? 10.004 0.165 -15.214 1.00 96.69 83 PHE A O 1
ATOM 652 N N . ARG A 1 84 ? 12.193 0.217 -15.711 1.00 95.56 84 ARG A N 1
ATOM 653 C CA . ARG A 1 84 ? 12.144 1.424 -16.547 1.00 95.56 84 ARG A CA 1
ATOM 654 C C . ARG A 1 84 ? 11.082 1.374 -17.652 1.00 95.56 84 ARG A C 1
ATOM 656 O O . ARG A 1 84 ? 10.422 2.374 -17.923 1.00 95.56 84 ARG A O 1
ATOM 663 N N . ASP A 1 85 ? 10.851 0.185 -18.208 1.00 95.44 85 ASP A N 1
ATOM 664 C CA . ASP A 1 85 ? 9.863 -0.058 -19.266 1.00 95.44 85 ASP A CA 1
ATOM 665 C C . ASP A 1 85 ? 8.467 -0.415 -18.727 1.00 95.44 85 ASP A C 1
ATOM 667 O O . ASP A 1 85 ? 7.563 -0.737 -19.498 1.00 95.44 85 ASP A O 1
ATOM 671 N N . ALA A 1 86 ? 8.258 -0.391 -17.407 1.00 96.75 86 ALA A N 1
ATOM 672 C CA . ALA A 1 86 ? 6.945 -0.648 -16.838 1.00 96.75 86 ALA A CA 1
ATOM 673 C C . ALA A 1 86 ? 5.986 0.503 -17.169 1.00 96.75 86 ALA A C 1
ATOM 675 O O . ALA A 1 86 ? 6.312 1.674 -16.975 1.00 96.75 86 ALA A O 1
ATOM 676 N N . HIS A 1 87 ? 4.786 0.166 -17.640 1.00 95.56 87 HIS A N 1
ATOM 677 C CA . HIS A 1 87 ? 3.764 1.139 -18.029 1.00 95.56 87 HIS A CA 1
ATOM 678 C C . HIS A 1 87 ? 2.669 1.242 -16.975 1.00 95.56 87 HIS A C 1
ATOM 680 O O . HIS A 1 87 ? 2.160 0.216 -16.514 1.00 95.56 87 HIS A O 1
ATOM 686 N N . ILE A 1 88 ? 2.235 2.460 -16.650 1.00 94.81 88 ILE A N 1
ATOM 687 C CA . ILE A 1 88 ? 0.993 2.647 -15.899 1.00 94.81 88 ILE A CA 1
ATOM 688 C C . ILE A 1 88 ? -0.166 2.537 -16.896 1.00 94.81 88 ILE A C 1
ATOM 690 O O . ILE A 1 88 ? -0.369 3.398 -17.742 1.00 94.81 88 ILE A O 1
ATOM 694 N N . LEU A 1 89 ? -0.915 1.440 -16.827 1.00 94.00 89 LEU A N 1
ATOM 695 C CA . LEU A 1 89 ? -2.009 1.153 -17.758 1.00 94.00 89 LEU A CA 1
ATOM 696 C C . LEU A 1 89 ? -3.312 1.848 -17.386 1.00 94.00 89 LEU A C 1
ATOM 698 O O . LEU A 1 89 ? -4.173 2.052 -18.238 1.00 94.00 89 LEU A O 1
ATOM 702 N N . ASN A 1 90 ? -3.502 2.097 -16.095 1.00 92.69 90 ASN A N 1
ATOM 703 C CA . ASN A 1 90 ? -4.708 2.716 -15.586 1.00 92.69 90 ASN A CA 1
ATOM 704 C C . ASN A 1 90 ? -4.426 3.372 -14.238 1.00 92.69 90 ASN A C 1
ATOM 706 O O . ASN A 1 90 ? -3.731 2.788 -13.404 1.00 92.69 90 ASN A O 1
ATOM 710 N N . TYR A 1 91 ? -5.040 4.525 -14.014 1.00 94.31 91 TYR A N 1
ATOM 711 C CA . TYR A 1 91 ? -5.068 5.230 -12.742 1.00 94.31 91 TYR A CA 1
ATOM 712 C C . TYR A 1 91 ? -6.511 5.612 -12.440 1.00 94.31 91 TYR A C 1
ATOM 714 O O . TYR A 1 91 ? -7.251 6.016 -13.331 1.00 94.31 91 TYR A O 1
ATOM 722 N N . LEU A 1 92 ? -6.926 5.448 -11.193 1.00 93.31 92 LEU A N 1
ATOM 723 C CA . LEU A 1 92 ? -8.227 5.895 -10.726 1.00 93.31 92 LEU A CA 1
ATOM 724 C C . LEU A 1 92 ? -8.033 6.577 -9.379 1.00 93.31 92 LEU A C 1
ATOM 726 O O . LEU A 1 92 ? -7.465 5.977 -8.468 1.00 93.31 92 LEU A O 1
ATOM 730 N N . ASN A 1 93 ? -8.530 7.802 -9.256 1.00 92.06 93 ASN A N 1
ATOM 731 C CA . ASN A 1 93 ? -8.705 8.501 -7.996 1.00 92.06 93 ASN A CA 1
ATOM 732 C C . ASN A 1 93 ? -10.185 8.887 -7.871 1.00 92.06 93 ASN A C 1
ATOM 734 O O . ASN A 1 93 ? -10.780 9.479 -8.773 1.00 92.06 93 ASN A O 1
ATOM 738 N N . ARG A 1 94 ? -10.806 8.489 -6.766 1.00 89.19 94 ARG A N 1
ATOM 739 C CA . ARG A 1 94 ? -12.200 8.776 -6.444 1.00 89.19 94 ARG A CA 1
ATOM 740 C C . ARG A 1 94 ? -12.267 9.324 -5.031 1.00 89.19 94 ARG A C 1
ATOM 742 O O . ARG A 1 94 ? -11.796 8.688 -4.089 1.00 89.19 94 ARG A O 1
ATOM 749 N N . GLN A 1 95 ? -12.875 10.494 -4.921 1.00 86.25 95 GLN A N 1
ATOM 750 C CA . GLN A 1 95 ? -13.245 11.120 -3.664 1.00 86.25 95 GLN A CA 1
ATOM 751 C C . GLN A 1 95 ? -14.752 11.324 -3.693 1.00 86.25 95 GLN A C 1
ATOM 753 O O . GLN A 1 95 ? -15.267 11.964 -4.609 1.00 86.25 95 GLN A O 1
ATOM 758 N N . ASP A 1 96 ? -15.440 10.742 -2.723 1.00 83.56 96 ASP A N 1
ATOM 759 C CA . ASP A 1 96 ? -16.880 10.885 -2.548 1.00 83.56 96 ASP A CA 1
ATOM 760 C C . ASP A 1 96 ? -17.132 11.227 -1.074 1.00 83.56 96 ASP A C 1
ATOM 762 O O . ASP A 1 96 ? -17.150 10.326 -0.231 1.00 83.56 96 ASP A O 1
ATOM 766 N N . PRO A 1 97 ? -17.240 12.525 -0.731 1.00 77.19 97 PRO A N 1
ATOM 767 C CA . PRO A 1 97 ? -17.466 12.960 0.643 1.00 77.19 97 PRO A CA 1
ATOM 768 C C . PRO A 1 97 ? -18.765 12.422 1.249 1.00 77.19 97 PRO A C 1
ATOM 770 O O . PRO A 1 97 ? -18.795 12.177 2.452 1.00 77.19 97 PRO A O 1
ATOM 773 N N . ASP A 1 98 ? -19.803 12.199 0.435 1.00 79.69 98 ASP A N 1
ATOM 774 C CA . ASP A 1 98 ? -21.105 11.706 0.901 1.00 79.69 98 ASP A CA 1
ATOM 775 C C . ASP A 1 98 ? -21.023 10.231 1.314 1.00 79.69 98 ASP A C 1
ATOM 777 O O . ASP A 1 98 ? -21.688 9.800 2.254 1.00 79.69 98 ASP A O 1
ATOM 781 N N . GLN A 1 99 ? -20.177 9.458 0.628 1.00 77.88 99 GLN A N 1
ATOM 782 C CA . GLN A 1 99 ? -19.845 8.076 0.989 1.00 77.88 99 GLN A CA 1
ATOM 783 C C . GLN A 1 99 ? -18.642 7.976 1.935 1.00 77.88 99 GLN A C 1
ATOM 785 O O . GLN A 1 99 ? -18.208 6.869 2.253 1.00 77.88 99 GLN A O 1
ATOM 790 N N . GLU A 1 100 ? -18.071 9.112 2.351 1.00 79.19 100 GLU A N 1
ATOM 791 C CA . GLU A 1 100 ? -16.832 9.188 3.136 1.00 79.19 100 GLU A CA 1
ATOM 792 C C . GLU A 1 100 ? -15.681 8.406 2.483 1.00 79.19 100 GLU A C 1
ATOM 794 O O . GLU A 1 100 ? -14.811 7.864 3.160 1.00 79.19 100 GLU A O 1
ATOM 799 N N . GLN A 1 101 ? -15.692 8.312 1.152 1.00 84.75 101 GLN A N 1
ATOM 800 C CA . GLN A 1 101 ? -14.806 7.449 0.392 1.00 84.75 101 GLN A CA 1
ATOM 801 C C . GLN A 1 101 ? -13.602 8.225 -0.133 1.00 84.75 101 GLN A C 1
ATOM 803 O O . GLN A 1 101 ? -13.743 9.227 -0.840 1.00 84.75 101 GLN A O 1
ATOM 808 N N . GLN A 1 102 ? -12.412 7.672 0.093 1.00 85.19 102 GLN A N 1
ATOM 809 C CA . GLN A 1 102 ? -11.216 8.044 -0.655 1.00 85.19 102 GLN A CA 1
ATOM 810 C C . GLN A 1 102 ? -10.507 6.794 -1.173 1.00 85.19 102 GLN A C 1
ATOM 812 O O . GLN A 1 102 ? -9.820 6.076 -0.437 1.00 85.19 102 GLN A O 1
ATOM 817 N N . PHE A 1 103 ? -10.656 6.562 -2.475 1.00 92.12 103 PHE A N 1
ATOM 818 C CA . PHE A 1 103 ? -10.152 5.388 -3.168 1.00 92.12 103 PHE A CA 1
ATOM 819 C C . PHE A 1 103 ? -9.196 5.799 -4.283 1.00 92.12 103 PHE A C 1
ATOM 821 O O . PHE A 1 103 ? -9.566 6.538 -5.193 1.00 92.12 103 PHE A O 1
ATOM 828 N N . SER A 1 104 ? -7.963 5.293 -4.245 1.00 94.50 104 SER A N 1
ATOM 829 C CA . SER A 1 104 ? -7.026 5.468 -5.350 1.00 94.50 104 SER A CA 1
ATOM 830 C C . SER A 1 104 ? -6.230 4.203 -5.619 1.00 94.50 104 SER A C 1
ATOM 832 O O . SER A 1 104 ? -5.798 3.501 -4.702 1.00 94.50 104 SER A O 1
ATOM 834 N N . VAL A 1 105 ? -6.078 3.889 -6.900 1.00 96.94 105 VAL A N 1
ATOM 835 C CA . VAL A 1 105 ? -5.449 2.661 -7.371 1.00 96.94 105 VAL A CA 1
ATOM 836 C C . VAL A 1 105 ? -4.806 2.886 -8.733 1.00 96.94 105 VAL A C 1
ATOM 838 O O . VAL A 1 105 ? -5.322 3.628 -9.571 1.00 96.94 105 VAL A O 1
ATOM 841 N N . MET A 1 106 ? -3.701 2.191 -8.982 1.00 96.38 106 MET A N 1
ATOM 842 C CA . MET A 1 106 ? -3.086 2.110 -10.303 1.00 96.38 106 MET A CA 1
ATOM 843 C C . MET A 1 106 ? -2.788 0.674 -10.711 1.00 96.38 106 MET A C 1
ATOM 845 O O . MET A 1 106 ? -2.534 -0.189 -9.872 1.00 96.38 106 MET A O 1
ATOM 849 N N 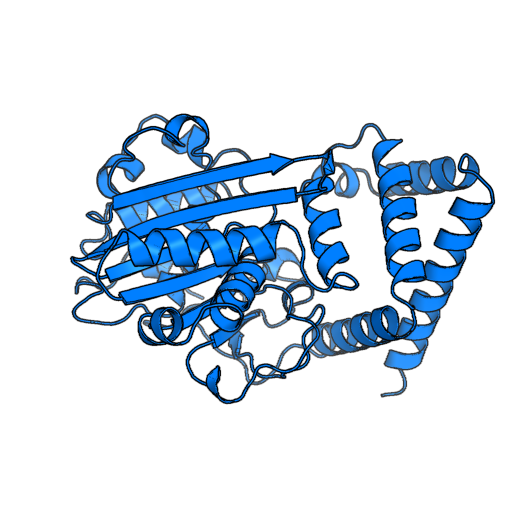. THR A 1 107 ? -2.794 0.428 -12.018 1.00 97.75 107 THR A N 1
ATOM 850 C CA . THR A 1 107 ? -2.359 -0.839 -12.612 1.00 97.75 107 THR A CA 1
ATOM 851 C C . THR A 1 107 ? -1.082 -0.613 -13.400 1.00 97.75 107 THR A C 1
ATOM 853 O O . THR A 1 107 ? -1.074 0.152 -14.360 1.00 97.75 107 THR A O 1
ATOM 856 N N . LEU A 1 108 ? -0.023 -1.316 -13.020 1.00 97.69 108 LEU A N 1
ATOM 857 C CA . LEU A 1 108 ? 1.273 -1.318 -13.684 1.00 97.69 108 LEU A CA 1
ATOM 858 C C . LEU A 1 108 ? 1.419 -2.593 -14.513 1.00 97.69 108 LEU A C 1
ATOM 860 O O . LEU A 1 108 ? 1.195 -3.694 -14.007 1.00 97.69 108 LEU A O 1
ATOM 864 N N . GLN A 1 109 ? 1.842 -2.467 -15.765 1.00 97.69 109 GLN A N 1
ATOM 865 C CA . GLN A 1 109 ? 2.375 -3.579 -16.541 1.00 97.69 109 GLN A CA 1
ATOM 866 C C . GLN A 1 109 ? 3.881 -3.635 -16.342 1.00 97.69 109 GLN A C 1
ATOM 868 O O . GLN A 1 109 ? 4.603 -2.780 -16.836 1.00 97.69 109 GLN A O 1
ATOM 873 N N . LEU A 1 110 ? 4.349 -4.660 -15.637 1.00 97.38 110 LEU A N 1
ATOM 874 C CA . LEU A 1 110 ? 5.766 -4.833 -15.311 1.00 97.38 110 LEU A CA 1
ATOM 875 C C . LEU A 1 110 ? 6.535 -5.581 -16.406 1.00 97.38 110 LEU A C 1
ATOM 877 O O . LEU A 1 110 ? 7.742 -5.439 -16.542 1.00 97.38 110 LEU A O 1
ATOM 881 N N . ALA A 1 111 ? 5.837 -6.452 -17.132 1.00 95.75 111 ALA A N 1
ATOM 882 C CA . ALA A 1 111 ? 6.335 -7.232 -18.261 1.00 95.75 111 ALA A CA 1
ATOM 883 C C . ALA A 1 111 ? 5.129 -7.796 -19.043 1.00 95.75 111 ALA A C 1
ATOM 885 O O . ALA A 1 111 ? 3.991 -7.721 -18.559 1.00 95.75 111 ALA A O 1
ATOM 886 N N . PRO A 1 112 ? 5.314 -8.413 -20.227 1.00 95.19 112 PRO A N 1
ATOM 887 C CA . PRO A 1 112 ? 4.216 -9.070 -20.934 1.00 95.19 112 PRO A CA 1
ATOM 888 C C . PRO A 1 112 ? 3.470 -10.076 -20.041 1.00 95.19 112 PRO A C 1
ATOM 890 O O . PRO A 1 112 ? 4.061 -11.048 -19.558 1.00 95.19 112 PRO A O 1
ATOM 893 N N . GLN A 1 113 ? 2.165 -9.841 -19.847 1.00 96.50 113 GLN A N 1
ATOM 894 C CA . GLN A 1 113 ? 1.259 -10.635 -19.001 1.00 96.50 113 GLN A CA 1
ATOM 895 C C . GLN A 1 113 ? 1.638 -10.697 -17.505 1.00 96.50 113 GLN A C 1
ATOM 897 O O . GLN A 1 113 ? 1.261 -11.640 -16.796 1.00 96.50 113 GLN A O 1
ATOM 902 N N . ARG A 1 114 ? 2.389 -9.704 -17.010 1.00 97.94 114 ARG A N 1
ATOM 903 C CA . ARG A 1 114 ? 2.762 -9.561 -15.598 1.00 97.94 114 ARG A CA 1
ATOM 904 C C . ARG A 1 114 ? 2.400 -8.159 -15.117 1.00 97.94 114 ARG A C 1
ATOM 906 O O . ARG A 1 114 ? 2.929 -7.176 -15.631 1.00 97.94 114 ARG A O 1
ATOM 913 N N . TYR A 1 115 ? 1.535 -8.089 -14.113 1.00 98.38 115 TYR A N 1
ATOM 914 C CA . TYR A 1 115 ? 0.961 -6.830 -13.648 1.00 98.38 115 TYR A CA 1
ATOM 915 C C . TYR A 1 115 ? 1.098 -6.657 -12.139 1.00 98.38 115 TYR A C 1
ATOM 917 O O . TYR A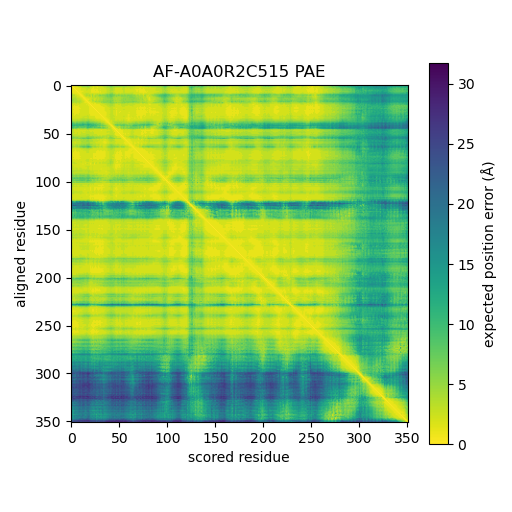 1 115 ? 1.206 -7.641 -11.404 1.00 98.38 115 TYR A O 1
ATOM 925 N N . TYR A 1 116 ? 1.036 -5.410 -11.688 1.00 98.69 116 TYR A N 1
ATOM 926 C CA . TYR A 1 116 ? 0.916 -5.040 -10.284 1.00 98.69 116 TYR A CA 1
ATOM 927 C C . TYR A 1 116 ? -0.234 -4.047 -10.128 1.00 98.69 116 TYR A C 1
ATOM 929 O O . TYR A 1 116 ? -0.265 -3.034 -10.821 1.00 98.69 116 TYR A O 1
ATOM 937 N N . ILE A 1 117 ? -1.185 -4.336 -9.243 1.00 98.75 117 ILE A N 1
ATOM 938 C CA . ILE A 1 117 ? -2.240 -3.392 -8.864 1.00 98.75 117 ILE A CA 1
ATOM 939 C C . ILE A 1 117 ? -1.852 -2.791 -7.517 1.00 98.75 117 ILE A C 1
ATOM 941 O O . ILE A 1 117 ? -1.836 -3.498 -6.507 1.00 98.75 117 ILE A O 1
ATOM 945 N N . ALA A 1 118 ? -1.516 -1.501 -7.532 1.00 98.38 118 ALA A N 1
ATOM 946 C CA . ALA A 1 118 ? -1.079 -0.747 -6.367 1.00 98.38 118 ALA A CA 1
ATOM 947 C C . ALA A 1 118 ? -2.236 0.095 -5.827 1.00 98.38 118 ALA A C 1
ATOM 949 O O . ALA A 1 118 ? -2.715 1.001 -6.510 1.00 98.38 118 ALA A O 1
ATOM 950 N N . PHE A 1 119 ? -2.676 -0.196 -4.607 1.00 98.12 119 PHE A N 1
ATOM 951 C CA . PHE A 1 119 ? -3.678 0.597 -3.901 1.00 98.12 119 PHE A CA 1
ATOM 952 C C . PHE A 1 119 ? -2.998 1.653 -3.034 1.00 98.12 119 PHE A C 1
ATOM 954 O O . PHE A 1 119 ? -2.077 1.343 -2.272 1.00 98.12 119 PHE A O 1
ATOM 961 N N . ARG A 1 120 ? -3.473 2.897 -3.128 1.00 94.62 120 ARG A N 1
ATOM 962 C CA . ARG A 1 120 ? -2.989 4.003 -2.302 1.00 94.62 120 ARG A CA 1
ATOM 963 C C . ARG A 1 120 ? -3.574 3.890 -0.899 1.00 94.62 120 ARG A C 1
ATOM 965 O O . ARG A 1 120 ? -4.751 3.574 -0.731 1.00 94.62 120 ARG A O 1
ATOM 972 N N . GLY A 1 121 ? -2.750 4.180 0.102 1.00 86.31 121 GLY A N 1
ATOM 973 C CA . GLY A 1 121 ? -3.235 4.463 1.445 1.00 86.31 121 GLY A CA 1
ATOM 974 C C . GLY A 1 121 ? -3.789 5.885 1.576 1.00 86.31 121 GLY A C 1
ATOM 975 O O . GLY A 1 121 ? -4.054 6.578 0.593 1.00 86.31 121 GLY A O 1
ATOM 976 N N . THR A 1 122 ? -3.931 6.339 2.810 1.00 71.88 122 THR A N 1
ATOM 977 C CA . THR A 1 122 ? -4.412 7.683 3.122 1.00 71.88 122 THR A CA 1
ATOM 978 C C . THR A 1 122 ? -3.328 8.750 2.929 1.00 71.88 122 THR A C 1
ATOM 980 O O . THR A 1 122 ? -2.138 8.501 3.131 1.00 71.88 122 THR A O 1
ATOM 983 N N . ARG A 1 123 ? -3.725 9.963 2.531 1.00 63.56 123 ARG A N 1
ATOM 984 C CA . ARG A 1 123 ? -2.888 11.168 2.433 1.00 63.56 123 ARG A CA 1
ATOM 985 C C . ARG A 1 123 ? -3.133 12.077 3.644 1.00 63.56 123 ARG A C 1
ATOM 987 O O . ARG A 1 123 ? -3.533 13.215 3.470 1.00 63.56 123 ARG A O 1
ATOM 994 N N . ALA A 1 124 ? -2.926 11.587 4.871 1.00 48.62 124 ALA A N 1
ATOM 995 C CA . ALA A 1 124 ? -2.926 12.375 6.124 1.00 48.62 124 ALA A CA 1
ATOM 996 C C . ALA A 1 124 ? -4.054 13.433 6.312 1.00 48.62 124 ALA A C 1
ATOM 998 O O . ALA A 1 124 ? -3.898 14.371 7.105 1.00 48.62 124 ALA A O 1
ATOM 999 N N . ASN A 1 125 ? -5.178 13.292 5.604 1.00 50.69 125 ASN A N 1
ATOM 1000 C CA . ASN A 1 125 ? -6.331 14.182 5.659 1.00 50.69 125 ASN A CA 1
ATOM 1001 C C . ASN A 1 125 ? -7.420 13.556 6.554 1.00 50.69 125 ASN A C 1
ATOM 1003 O O . ASN A 1 125 ? -7.351 12.377 6.907 1.00 50.69 125 ASN A O 1
ATOM 1007 N N . PHE A 1 126 ? -8.391 14.349 7.008 1.00 45.88 126 PHE A N 1
ATOM 1008 C CA . PHE A 1 126 ? -9.364 13.868 7.999 1.00 45.88 126 PHE A CA 1
ATOM 1009 C C . PHE A 1 126 ? -10.427 12.915 7.434 1.00 45.88 126 PHE A C 1
ATOM 1011 O O . PHE A 1 126 ? -10.885 12.039 8.164 1.00 45.88 126 PHE A O 1
ATOM 1018 N N . VAL A 1 127 ? -10.809 13.059 6.158 1.00 51.09 127 VAL A N 1
ATOM 1019 C CA . VAL A 1 127 ? -11.766 12.154 5.481 1.00 51.09 127 VAL A CA 1
ATOM 1020 C C . VAL A 1 127 ? -11.169 10.753 5.365 1.00 51.09 127 VAL A C 1
ATOM 1022 O O . VAL A 1 127 ? -11.814 9.763 5.697 1.00 51.09 127 VAL A O 1
ATOM 1025 N N . ASP A 1 128 ? -9.896 10.692 4.991 1.00 57.31 128 ASP A N 1
ATOM 1026 C CA . ASP A 1 128 ? -9.106 9.476 4.878 1.00 57.31 128 ASP A CA 1
ATOM 1027 C C . ASP A 1 128 ? -9.115 8.631 6.155 1.00 57.31 128 ASP A C 1
ATOM 1029 O O . ASP A 1 128 ? -9.264 7.411 6.102 1.00 57.31 128 ASP A O 1
ATOM 1033 N N . TRP A 1 129 ? -8.971 9.283 7.310 1.00 60.50 129 TRP A N 1
ATOM 1034 C CA . TRP A 1 129 ? -8.923 8.582 8.588 1.00 60.50 129 TRP A CA 1
ATOM 1035 C C . TRP A 1 129 ? -10.296 8.065 9.024 1.00 60.50 129 TRP A C 1
ATOM 1037 O O . TRP A 1 129 ? -10.378 7.061 9.729 1.00 60.50 129 TRP A O 1
ATOM 1047 N N . LYS A 1 130 ? -11.379 8.719 8.586 1.00 65.50 130 LYS A N 1
ATOM 1048 C CA . LYS A 1 130 ? -12.741 8.294 8.910 1.00 65.50 130 LYS A CA 1
ATOM 1049 C C . LYS A 1 130 ? -13.073 6.956 8.254 1.00 65.50 130 LYS A C 1
ATOM 1051 O O . LYS A 1 130 ? -13.444 6.025 8.961 1.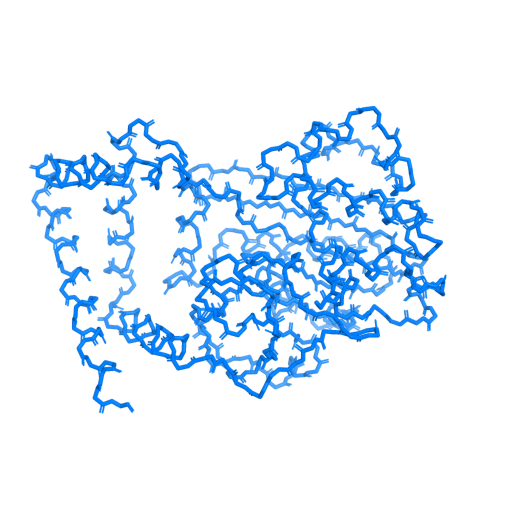00 65.50 130 LYS A O 1
ATOM 1056 N N . GLU A 1 131 ? -12.848 6.809 6.947 1.00 70.81 131 GLU A N 1
ATOM 1057 C CA . GLU A 1 131 ? -13.098 5.526 6.269 1.00 70.81 131 GLU A CA 1
ATOM 1058 C C . GLU A 1 131 ? -12.228 4.395 6.841 1.00 70.81 131 GLU A C 1
ATOM 1060 O O . GLU A 1 131 ? -12.663 3.244 6.909 1.00 70.81 131 GLU A O 1
ATOM 1065 N N . ASP A 1 132 ? -11.017 4.721 7.307 1.00 65.50 132 ASP A N 1
ATOM 1066 C CA . ASP A 1 132 ? -10.141 3.750 7.960 1.00 65.50 132 ASP A CA 1
ATOM 1067 C C . ASP A 1 132 ? -10.733 3.198 9.260 1.00 65.50 132 ASP A C 1
ATOM 1069 O O . ASP A 1 132 ? -10.597 2.008 9.549 1.00 65.50 132 ASP A O 1
ATOM 1073 N N . PHE A 1 133 ? -11.438 4.028 10.027 1.00 67.94 133 PHE A N 1
ATOM 1074 C CA . PHE A 1 133 ? -12.173 3.566 11.199 1.00 67.94 133 PHE A CA 1
ATOM 1075 C C . PHE A 1 133 ? -13.516 2.931 10.855 1.00 67.94 133 PHE A C 1
ATOM 1077 O O . PHE A 1 133 ? -13.939 2.036 11.586 1.00 67.94 133 PHE A O 1
ATOM 1084 N N . ASN A 1 134 ? -14.155 3.313 9.745 1.00 72.00 134 ASN A N 1
ATOM 1085 C CA . ASN A 1 134 ? -15.370 2.651 9.266 1.00 72.00 134 ASN A CA 1
ATOM 1086 C C . ASN A 1 134 ? -15.134 1.142 9.065 1.00 72.00 134 ASN A C 1
ATOM 1088 O O . ASN A 1 134 ? -16.026 0.342 9.337 1.00 72.00 134 ASN A O 1
ATOM 1092 N N . MET A 1 135 ? -13.907 0.729 8.711 1.00 73.12 135 MET A N 1
ATOM 1093 C CA . MET A 1 135 ? -13.522 -0.690 8.639 1.00 73.12 135 MET A CA 1
ATOM 1094 C C . MET A 1 135 ? -13.749 -1.462 9.950 1.00 73.12 135 MET A C 1
ATOM 1096 O O . MET A 1 135 ? -13.901 -2.675 9.904 1.00 73.12 135 MET A O 1
ATOM 1100 N N . THR A 1 136 ? -13.779 -0.795 11.111 1.00 67.19 136 THR A N 1
ATOM 1101 C CA . THR A 1 136 ? -13.929 -1.441 12.432 1.00 67.19 136 THR A CA 1
ATOM 1102 C C . THR A 1 136 ? -15.355 -1.890 12.762 1.00 67.19 136 THR A C 1
ATOM 1104 O O . THR A 1 136 ? -15.541 -2.620 13.743 1.00 67.19 136 THR A O 1
ATOM 1107 N N . TYR A 1 137 ? -16.342 -1.442 11.979 1.00 67.00 137 TYR A N 1
ATOM 1108 C CA . TYR A 1 137 ? -17.765 -1.688 12.235 1.00 67.00 137 TYR A CA 1
ATOM 1109 C C . TYR A 1 137 ? -18.623 -1.896 10.978 1.00 67.00 137 TYR A C 1
ATOM 1111 O O . TYR A 1 137 ? -19.771 -2.310 11.093 1.00 67.00 137 TYR A O 1
ATOM 1119 N N . MET A 1 138 ? -18.117 -1.587 9.781 1.00 76.56 138 MET A N 1
ATOM 1120 C CA . MET A 1 138 ? -18.795 -1.910 8.525 1.00 76.56 138 MET A CA 1
ATOM 1121 C C . MET A 1 138 ? -18.382 -3.297 8.031 1.00 76.56 138 MET A C 1
ATOM 1123 O O . MET A 1 138 ? -17.201 -3.638 8.078 1.00 76.56 138 MET A O 1
ATOM 1127 N N . ASP A 1 139 ? -19.327 -4.042 7.451 1.00 78.06 139 ASP A N 1
ATOM 1128 C CA . ASP A 1 139 ? -19.031 -5.301 6.745 1.00 78.06 139 ASP A CA 1
ATOM 1129 C C . ASP A 1 139 ? -18.025 -5.087 5.603 1.00 78.06 139 ASP A C 1
ATOM 1131 O O . ASP A 1 139 ? -17.131 -5.903 5.370 1.00 78.06 139 ASP A O 1
ATOM 1135 N N . ALA A 1 140 ? -18.184 -3.975 4.881 1.00 86.81 140 ALA A N 1
ATOM 1136 C CA . ALA A 1 140 ? -17.264 -3.528 3.850 1.00 86.81 140 ALA A CA 1
ATOM 1137 C C . ALA A 1 140 ? -17.344 -2.010 3.672 1.00 86.81 140 ALA A C 1
ATOM 1139 O O . ALA A 1 140 ? -18.436 -1.453 3.548 1.00 86.81 140 ALA A O 1
ATOM 1140 N N . THR A 1 141 ? -16.197 -1.340 3.585 1.00 89.38 141 THR A N 1
ATOM 1141 C CA . THR A 1 141 ? -16.154 0.082 3.222 1.00 89.38 141 THR A CA 1
ATOM 1142 C C . THR A 1 141 ? -16.374 0.280 1.717 1.00 89.38 141 THR A C 1
ATOM 1144 O O . THR A 1 141 ? -16.074 -0.620 0.918 1.00 89.38 141 THR A O 1
ATOM 1147 N N . PRO A 1 142 ? -16.840 1.462 1.274 1.00 90.75 142 PRO A N 1
ATOM 1148 C CA . PRO A 1 142 ? -16.965 1.765 -0.151 1.00 90.75 142 PRO A CA 1
ATOM 1149 C C . PRO A 1 142 ? -15.659 1.529 -0.927 1.00 90.75 142 PRO A C 1
ATOM 1151 O O . PRO A 1 142 ? -15.672 0.940 -2.009 1.00 90.75 142 PRO A O 1
ATOM 1154 N N . SER A 1 143 ? -14.501 1.897 -0.364 1.00 93.31 143 SER A N 1
ATOM 1155 C CA . SER A 1 143 ? -13.189 1.619 -0.965 1.00 93.31 143 SER A CA 1
ATOM 1156 C C . SER A 1 143 ? -12.880 0.126 -1.096 1.00 93.31 143 SER A C 1
ATOM 1158 O O . SER A 1 143 ? -12.287 -0.280 -2.094 1.00 93.31 143 SER A O 1
ATOM 1160 N N . GLN A 1 144 ? -13.273 -0.709 -0.131 1.00 94.88 144 GLN A N 1
ATOM 1161 C CA . GLN A 1 144 ? -13.093 -2.164 -0.203 1.00 94.88 144 GLN A CA 1
ATOM 1162 C C . GLN A 1 144 ? -13.924 -2.776 -1.342 1.00 94.88 144 GLN A C 1
ATOM 1164 O O . GLN A 1 144 ? -13.411 -3.572 -2.140 1.00 94.88 144 GLN A O 1
ATOM 1169 N N . VAL A 1 145 ? -15.184 -2.354 -1.477 1.00 95.19 145 VAL A N 1
ATOM 1170 C CA . VAL A 1 145 ? -16.066 -2.769 -2.581 1.00 95.19 145 VAL A CA 1
ATOM 1171 C C . VAL A 1 145 ? -15.494 -2.328 -3.933 1.00 95.19 145 VAL A C 1
ATOM 1173 O O . VAL A 1 145 ? -15.406 -3.131 -4.870 1.00 95.19 145 VAL A O 1
ATOM 1176 N N . ASP A 1 146 ? -15.038 -1.079 -4.029 1.00 96.06 146 ASP A N 1
ATOM 1177 C CA . ASP A 1 146 ? -14.434 -0.532 -5.244 1.00 96.06 146 ASP A CA 1
ATOM 1178 C C . ASP A 1 146 ? -13.114 -1.225 -5.599 1.00 96.06 146 ASP A C 1
ATOM 1180 O O . ASP A 1 146 ? -12.877 -1.502 -6.778 1.00 96.06 146 ASP A O 1
ATOM 1184 N N . ALA A 1 147 ? -12.301 -1.604 -4.609 1.00 97.62 147 ALA A N 1
ATOM 1185 C CA . ALA A 1 147 ? -11.077 -2.373 -4.810 1.00 97.62 147 ALA A CA 1
ATOM 1186 C C . ALA A 1 147 ? -11.362 -3.743 -5.443 1.00 97.62 147 ALA A C 1
ATOM 1188 O O . ALA A 1 147 ? -10.761 -4.095 -6.463 1.00 97.62 147 ALA A O 1
ATOM 1189 N N . ALA A 1 148 ? -12.317 -4.500 -4.892 1.00 96.94 148 ALA A N 1
ATOM 1190 C CA . ALA A 1 148 ? -12.707 -5.804 -5.428 1.00 96.94 148 ALA A CA 1
ATOM 1191 C C . ALA A 1 148 ? -13.259 -5.694 -6.862 1.00 96.94 148 ALA A C 1
ATOM 1193 O O . ALA A 1 148 ? -12.914 -6.496 -7.739 1.00 96.94 148 ALA A O 1
ATOM 1194 N N . ARG A 1 149 ? -14.082 -4.669 -7.128 1.00 96.31 149 ARG A N 1
ATOM 1195 C CA . ARG A 1 149 ? -14.616 -4.388 -8.468 1.00 96.31 149 ARG A CA 1
ATOM 1196 C C . ARG A 1 149 ? -13.509 -4.008 -9.452 1.00 96.31 149 ARG A C 1
ATOM 1198 O O . ARG A 1 149 ? -13.495 -4.520 -10.571 1.00 96.31 149 ARG A O 1
ATOM 1205 N N . TYR A 1 150 ? -12.574 -3.155 -9.036 1.00 97.50 150 TYR A N 1
ATOM 1206 C CA . TYR A 1 150 ? -11.452 -2.723 -9.864 1.00 97.50 150 TYR A CA 1
ATOM 1207 C C . TYR A 1 150 ? -10.572 -3.908 -10.265 1.00 97.50 150 TYR A C 1
ATOM 1209 O O . TYR A 1 150 ? -10.306 -4.079 -11.453 1.00 97.50 150 TYR A O 1
ATOM 1217 N N . VAL A 1 151 ? -10.174 -4.766 -9.316 1.00 98.25 151 VAL A N 1
ATOM 1218 C CA . VAL A 1 151 ? -9.347 -5.953 -9.611 1.00 98.25 151 VAL A CA 1
ATOM 1219 C C . VAL A 1 151 ? -10.020 -6.845 -10.645 1.00 98.25 151 VAL A C 1
ATOM 1221 O O . VAL A 1 151 ? -9.376 -7.234 -11.618 1.00 98.25 151 VAL A O 1
ATOM 1224 N N . ARG A 1 152 ? -11.316 -7.131 -10.476 1.00 96.50 152 ARG A N 1
ATOM 1225 C CA . ARG A 1 152 ? -12.078 -7.942 -11.433 1.00 96.50 152 ARG A CA 1
ATOM 1226 C C . ARG A 1 152 ? -12.030 -7.338 -12.836 1.00 96.50 152 ARG A C 1
ATOM 1228 O O . ARG A 1 152 ? -11.593 -8.009 -13.764 1.00 96.50 152 ARG A O 1
ATOM 1235 N N . HIS A 1 153 ? -12.357 -6.052 -12.955 1.00 96.00 153 HIS A N 1
ATOM 1236 C CA . HIS A 1 153 ? -12.328 -5.334 -14.228 1.00 96.00 153 HIS A CA 1
ATOM 1237 C C . HIS A 1 153 ? -10.942 -5.358 -14.896 1.00 96.00 153 HIS A C 1
ATOM 1239 O O . HIS A 1 153 ? -10.835 -5.611 -16.095 1.00 96.00 153 HIS A O 1
ATOM 1245 N N . GLN A 1 154 ? -9.862 -5.132 -14.138 1.00 96.44 154 GLN A N 1
ATOM 1246 C CA . GLN A 1 154 ? -8.508 -5.180 -14.702 1.00 96.44 154 GLN A CA 1
ATOM 1247 C C . GLN A 1 154 ? -8.121 -6.582 -15.167 1.00 96.44 154 GLN A C 1
ATOM 1249 O O . GLN A 1 154 ? -7.494 -6.732 -16.215 1.00 96.44 154 GLN A O 1
ATOM 1254 N N . MET A 1 155 ? -8.495 -7.616 -14.413 1.00 96.44 155 MET A N 1
ATOM 1255 C CA . MET A 1 155 ? -8.186 -8.992 -14.790 1.00 96.44 155 MET A CA 1
ATOM 1256 C C . MET A 1 155 ? -8.993 -9.463 -16.002 1.00 96.44 155 MET A C 1
ATOM 1258 O O . MET A 1 155 ? -8.463 -10.246 -16.792 1.00 96.44 155 MET A O 1
ATOM 1262 N N . ASP A 1 156 ? -10.224 -8.987 -16.180 1.00 95.31 156 ASP A N 1
ATOM 1263 C CA . ASP A 1 156 ? -11.027 -9.275 -17.374 1.00 95.31 156 ASP A CA 1
ATOM 1264 C C . ASP A 1 156 ? -10.422 -8.613 -18.620 1.00 95.31 156 ASP A C 1
ATOM 1266 O O . ASP A 1 156 ? -10.353 -9.224 -19.685 1.00 95.31 156 ASP A O 1
ATOM 1270 N N . ARG A 1 157 ? -9.911 -7.384 -18.474 1.00 96.00 157 ARG A N 1
ATOM 1271 C CA . ARG A 1 157 ? -9.295 -6.617 -19.565 1.00 96.00 157 ARG A CA 1
ATOM 1272 C C . ARG A 1 157 ? -7.911 -7.125 -19.968 1.00 96.00 157 ARG A C 1
ATOM 1274 O O . ARG A 1 157 ? -7.580 -7.119 -21.151 1.00 96.00 157 ARG A O 1
ATOM 1281 N N . TYR A 1 158 ? -7.087 -7.527 -19.003 1.00 96.25 158 TYR A N 1
ATOM 1282 C CA . TYR A 1 158 ? -5.685 -7.859 -19.246 1.00 96.25 158 TYR A CA 1
ATOM 1283 C C . TYR A 1 158 ? -5.400 -9.334 -18.946 1.00 96.25 158 TYR A C 1
ATOM 1285 O O . TYR A 1 158 ? -5.438 -9.732 -17.778 1.00 96.25 158 TYR A O 1
ATOM 1293 N N . PRO A 1 159 ? -5.078 -10.172 -19.953 1.00 95.75 159 PRO A N 1
ATOM 1294 C CA . PRO A 1 159 ? -4.703 -11.565 -19.729 1.00 95.75 159 PRO A CA 1
ATOM 1295 C C . PRO A 1 159 ? -3.328 -11.657 -19.058 1.00 95.75 159 PRO A C 1
ATOM 1297 O O . PRO A 1 159 ? -2.400 -10.936 -19.413 1.00 95.75 159 PRO A O 1
ATOM 1300 N N . GLY A 1 160 ? -3.169 -12.574 -18.103 1.00 96.69 160 GLY A N 1
ATOM 1301 C CA . GLY A 1 160 ? -1.911 -12.751 -17.374 1.00 96.69 160 GLY A CA 1
ATOM 1302 C C . GLY A 1 160 ? -2.081 -12.884 -15.868 1.00 96.69 160 GLY A C 1
ATOM 1303 O O . GLY A 1 160 ? -3.176 -13.192 -15.382 1.00 96.69 160 GLY A O 1
ATOM 1304 N N . ARG A 1 161 ? -0.977 -12.669 -15.147 1.00 97.94 161 ARG A N 1
ATOM 1305 C CA . ARG A 1 161 ? -0.883 -12.839 -13.692 1.00 97.94 161 ARG A CA 1
ATOM 1306 C C . ARG A 1 161 ? -0.580 -11.520 -12.984 1.00 97.94 161 ARG A C 1
ATOM 1308 O O . ARG A 1 161 ? 0.148 -10.684 -13.520 1.00 97.94 161 ARG A O 1
ATOM 1315 N N . PHE A 1 162 ? -1.107 -11.376 -11.773 1.00 98.56 162 PHE A N 1
ATOM 1316 C CA . PHE A 1 162 ? -1.141 -10.110 -11.045 1.00 98.56 162 PHE A CA 1
ATOM 1317 C C . PHE A 1 162 ? -0.530 -10.246 -9.659 1.00 98.56 162 PHE A C 1
ATOM 1319 O O . PHE A 1 162 ? -0.798 -11.210 -8.948 1.00 98.56 162 PHE A O 1
ATOM 1326 N N . TYR A 1 163 ? 0.231 -9.244 -9.258 1.00 98.75 163 TYR A N 1
ATOM 1327 C CA . TYR A 1 163 ? 0.445 -8.924 -7.857 1.00 98.75 163 TYR A CA 1
ATOM 1328 C C . TYR A 1 163 ? -0.594 -7.895 -7.429 1.00 98.75 163 TYR A C 1
ATOM 1330 O O . TYR A 1 163 ? -0.941 -7.008 -8.212 1.00 98.75 163 TYR A O 1
ATOM 1338 N N . LEU A 1 164 ? -1.075 -8.006 -6.198 1.00 98.81 164 LEU A N 1
ATOM 1339 C CA . LEU A 1 164 ? -1.885 -6.972 -5.564 1.00 98.81 164 LEU A CA 1
ATOM 1340 C C . LEU A 1 164 ? -1.101 -6.449 -4.366 1.00 98.81 164 LEU A C 1
ATOM 1342 O O . LEU A 1 164 ? -0.488 -7.234 -3.646 1.00 98.81 164 LEU A O 1
ATOM 1346 N N . GLY A 1 165 ? -1.129 -5.153 -4.107 1.00 98.50 165 GLY A N 1
ATOM 1347 C CA . GLY A 1 165 ? -0.529 -4.669 -2.878 1.00 98.50 165 GLY A CA 1
ATOM 1348 C C . GLY A 1 165 ? -0.766 -3.203 -2.622 1.00 98.50 165 GLY A C 1
ATOM 1349 O O . GLY A 1 165 ? -1.236 -2.459 -3.480 1.00 98.50 165 GLY A O 1
ATOM 1350 N N . GLY A 1 166 ? -0.434 -2.795 -1.413 1.00 98.12 166 GLY A N 1
ATOM 1351 C CA . GLY A 1 166 ? -0.553 -1.416 -0.995 1.00 98.12 166 GLY A CA 1
ATOM 1352 C C . GLY A 1 166 ? 0.031 -1.218 0.389 1.00 98.12 166 GLY A C 1
ATOM 1353 O O . GLY A 1 166 ? 0.269 -2.174 1.131 1.00 98.12 166 GLY A O 1
ATOM 1354 N N . HIS A 1 167 ? 0.259 0.046 0.710 1.00 95.56 167 HIS A N 1
ATOM 1355 C CA . HIS A 1 167 ? 0.729 0.480 2.013 1.00 95.56 167 HIS A CA 1
ATOM 1356 C C . HIS A 1 167 ? -0.408 1.123 2.808 1.00 95.56 167 HIS A C 1
ATOM 1358 O O . HIS A 1 167 ? -1.302 1.744 2.223 1.00 95.56 167 HIS A O 1
ATOM 1364 N N . SER A 1 168 ? -0.378 0.975 4.136 1.00 91.00 168 SER A N 1
ATOM 1365 C CA . SER A 1 168 ? -1.410 1.500 5.033 1.00 91.00 168 SER A CA 1
ATOM 1366 C C . SER A 1 168 ? -2.796 0.971 4.621 1.00 91.00 168 SER A C 1
ATOM 1368 O O . SER A 1 168 ? -2.926 -0.217 4.315 1.00 91.00 168 SER A O 1
ATOM 1370 N N . LYS A 1 169 ? -3.833 1.813 4.526 1.00 91.25 169 LYS A N 1
ATOM 1371 C CA . LYS A 1 169 ? -5.154 1.432 3.983 1.00 91.25 169 LYS A CA 1
ATOM 1372 C C . LYS A 1 169 ? -5.073 0.616 2.682 1.00 91.25 169 LYS A C 1
ATOM 1374 O O . LYS A 1 169 ? -5.799 -0.363 2.527 1.00 91.25 169 LYS A O 1
ATOM 1379 N N . GLY A 1 170 ? -4.147 0.935 1.774 1.00 95.69 170 GLY A N 1
ATOM 1380 C CA . GLY A 1 170 ? -3.986 0.210 0.510 1.00 95.69 170 GLY A CA 1
ATOM 1381 C C . GLY A 1 170 ? -3.665 -1.281 0.687 1.00 95.69 170 GLY A C 1
ATOM 1382 O O . GLY A 1 170 ? -4.101 -2.109 -0.113 1.00 95.69 170 GLY A O 1
ATOM 1383 N N . GLY A 1 171 ? -2.955 -1.650 1.756 1.00 96.56 171 GLY A N 1
ATOM 1384 C CA . GLY A 1 171 ? -2.655 -3.047 2.076 1.00 96.56 171 GLY A CA 1
ATOM 1385 C C . GLY A 1 171 ? -3.889 -3.838 2.525 1.00 96.56 171 GLY A C 1
ATOM 1386 O O . GLY A 1 171 ? -4.047 -5.016 2.178 1.00 96.56 171 GLY A O 1
ATOM 1387 N N . ASN A 1 172 ? -4.810 -3.170 3.225 1.00 94.88 172 ASN A N 1
ATOM 1388 C CA . ASN A 1 172 ? -6.123 -3.719 3.552 1.00 94.88 172 ASN A CA 1
ATOM 1389 C C . ASN A 1 172 ? -6.958 -3.921 2.280 1.00 94.88 172 ASN A C 1
ATOM 1391 O O . ASN A 1 172 ? -7.433 -5.031 2.042 1.00 94.88 172 ASN A O 1
ATOM 1395 N N . LEU A 1 173 ? -7.046 -2.898 1.420 1.00 97.44 173 LEU A N 1
ATOM 1396 C CA . LEU A 1 173 ? -7.791 -2.958 0.156 1.00 97.44 173 LEU A CA 1
ATOM 1397 C C . LEU A 1 173 ? -7.304 -4.096 -0.751 1.00 97.44 173 LEU A C 1
ATOM 1399 O O . LEU A 1 173 ? -8.120 -4.819 -1.321 1.00 97.44 173 LEU A O 1
ATOM 1403 N N . ALA A 1 174 ? -5.987 -4.303 -0.839 1.00 98.25 174 ALA A N 1
ATOM 1404 C CA . ALA A 1 174 ? -5.399 -5.400 -1.603 1.00 98.25 174 ALA A CA 1
ATOM 1405 C C . ALA A 1 174 ? -5.831 -6.776 -1.066 1.00 98.25 174 ALA A C 1
ATOM 1407 O O . ALA A 1 174 ? -6.250 -7.646 -1.836 1.00 98.25 174 ALA A O 1
ATOM 1408 N N . THR A 1 175 ? -5.759 -6.960 0.257 1.00 97.19 175 THR A N 1
ATOM 1409 C CA . THR A 1 175 ? -6.184 -8.199 0.928 1.00 97.19 175 THR A CA 1
ATOM 1410 C C . THR A 1 175 ? -7.682 -8.435 0.757 1.00 97.19 175 THR A C 1
ATOM 1412 O O . THR A 1 175 ? -8.086 -9.522 0.341 1.00 97.19 175 THR A O 1
ATOM 1415 N N . TYR A 1 176 ? -8.507 -7.414 1.002 1.00 96.56 176 TYR A N 1
ATOM 1416 C CA . TYR A 1 176 ? -9.957 -7.487 0.840 1.00 96.56 176 TYR A CA 1
ATOM 1417 C C . TYR A 1 176 ? -10.338 -7.874 -0.593 1.00 96.56 176 TYR A C 1
ATOM 1419 O O . TYR A 1 176 ? -11.119 -8.807 -0.795 1.00 96.56 176 TYR A O 1
ATOM 1427 N N . ALA A 1 177 ? -9.755 -7.198 -1.590 1.00 97.94 177 ALA A N 1
ATOM 1428 C CA . ALA A 1 177 ? -10.048 -7.433 -2.998 1.00 97.94 177 ALA A CA 1
ATOM 1429 C C . ALA A 1 177 ? -9.714 -8.865 -3.431 1.00 97.94 177 ALA A C 1
ATOM 1431 O O . ALA A 1 177 ? -10.462 -9.445 -4.213 1.00 97.94 177 ALA A O 1
ATOM 1432 N N . TYR A 1 178 ? -8.630 -9.453 -2.913 1.00 97.69 178 TYR A N 1
ATOM 1433 C CA . TYR A 1 178 ? -8.283 -10.852 -3.169 1.00 97.69 178 TYR A CA 1
ATOM 1434 C C . TYR A 1 178 ? -9.296 -11.829 -2.567 1.00 97.69 178 TYR A C 1
ATOM 1436 O O . TYR A 1 178 ? -9.766 -12.732 -3.262 1.00 97.69 178 TYR A O 1
ATOM 1444 N N . LEU A 1 179 ? -9.651 -11.660 -1.291 1.00 95.56 179 LEU A N 1
ATOM 1445 C CA . LEU A 1 179 ? -10.550 -12.592 -0.603 1.00 95.56 179 LEU A CA 1
ATOM 1446 C C . LEU A 1 179 ? -11.968 -12.572 -1.177 1.00 95.56 179 LEU A C 1
ATOM 1448 O O . LEU A 1 179 ? -12.606 -13.617 -1.251 1.00 95.56 179 LEU A O 1
ATOM 1452 N N . HIS A 1 180 ? -12.423 -11.409 -1.642 1.00 94.88 180 HIS A N 1
ATOM 1453 C CA . HIS A 1 180 ? -13.739 -11.228 -2.260 1.00 94.88 180 HIS A CA 1
ATOM 1454 C C . HIS A 1 180 ? -13.725 -11.421 -3.783 1.00 94.88 180 HIS A C 1
ATOM 1456 O O . HIS A 1 180 ? -14.731 -11.203 -4.467 1.00 94.88 180 HIS A O 1
ATOM 1462 N N . ALA A 1 181 ? -12.587 -11.829 -4.342 1.00 92.81 181 ALA A N 1
ATOM 1463 C CA . ALA A 1 181 ? -12.495 -12.214 -5.735 1.00 92.81 181 ALA A CA 1
ATOM 1464 C C . ALA A 1 181 ? -12.982 -13.656 -5.945 1.00 92.81 181 ALA A C 1
ATOM 1466 O O . ALA A 1 181 ? -12.762 -14.539 -5.121 1.00 92.81 181 ALA A O 1
ATOM 1467 N N . GLY A 1 182 ? -13.606 -13.920 -7.097 1.00 92.00 182 GLY A N 1
ATOM 1468 C CA . GLY A 1 182 ? -14.008 -15.280 -7.458 1.00 92.00 182 GLY A CA 1
ATOM 1469 C C . GLY A 1 182 ? -12.796 -16.200 -7.699 1.00 92.00 182 GLY A C 1
ATOM 1470 O O . GLY A 1 182 ? -11.707 -15.711 -8.021 1.00 92.00 182 GLY A O 1
ATOM 1471 N N . PRO A 1 183 ? -12.967 -17.537 -7.649 1.00 93.25 183 PRO A N 1
ATOM 1472 C CA . PRO A 1 183 ? -11.859 -18.494 -7.768 1.00 93.25 183 PRO A CA 1
ATOM 1473 C C . PRO A 1 183 ? -10.997 -18.315 -9.027 1.00 93.25 183 PRO A C 1
ATOM 1475 O O . PRO A 1 183 ? -9.785 -18.521 -9.003 1.00 93.25 183 PRO A O 1
ATOM 1478 N N . THR A 1 184 ? -11.606 -17.912 -10.146 1.00 92.31 184 THR A N 1
ATOM 1479 C CA . THR A 1 184 ? -10.894 -17.645 -11.406 1.00 92.31 184 THR A CA 1
ATOM 1480 C C . THR A 1 184 ? -9.932 -16.465 -11.294 1.00 92.31 184 THR A C 1
ATOM 1482 O O . THR A 1 184 ? -8.812 -16.541 -11.796 1.00 92.31 184 THR A O 1
ATOM 1485 N N . THR A 1 185 ? -10.341 -15.400 -10.608 1.00 92.75 185 THR A N 1
ATOM 1486 C CA . THR A 1 185 ? -9.513 -14.219 -10.347 1.00 92.75 185 THR A CA 1
ATOM 1487 C C . THR A 1 185 ? -8.400 -14.563 -9.356 1.00 92.75 185 THR A C 1
ATOM 1489 O O . THR A 1 185 ? -7.236 -14.279 -9.629 1.00 92.75 185 THR A O 1
ATOM 1492 N N . GLN A 1 186 ? -8.718 -15.266 -8.262 1.00 96.06 186 GLN A N 1
ATOM 1493 C CA . GLN A 1 186 ? -7.729 -15.671 -7.253 1.00 96.06 186 GLN A CA 1
ATOM 1494 C C . GLN A 1 186 ? -6.596 -16.525 -7.845 1.00 96.06 186 GLN A C 1
ATOM 1496 O O . GLN A 1 186 ? -5.431 -16.256 -7.572 1.00 96.06 186 GLN A O 1
ATOM 1501 N N . ARG A 1 187 ? -6.896 -17.479 -8.744 1.00 96.31 187 ARG A N 1
ATOM 1502 C CA . ARG A 1 187 ? -5.870 -18.309 -9.421 1.00 96.31 187 ARG A CA 1
ATOM 1503 C C . ARG A 1 187 ? -4.852 -17.511 -10.244 1.00 96.31 187 ARG A C 1
ATOM 1505 O O . ARG A 1 187 ? -3.776 -18.019 -10.560 1.00 96.31 187 ARG A O 1
ATOM 1512 N N . ARG A 1 188 ? -5.190 -16.283 -10.641 1.00 97.62 188 ARG A N 1
ATOM 1513 C CA . ARG A 1 188 ? -4.316 -15.408 -11.435 1.00 97.62 188 ARG A CA 1
ATOM 1514 C C . ARG A 1 188 ? -3.474 -14.475 -10.568 1.00 97.62 188 ARG A C 1
ATOM 1516 O O . ARG A 1 188 ? -2.533 -13.872 -11.089 1.00 97.62 188 ARG A O 1
ATOM 1523 N N . VAL A 1 189 ? -3.763 -14.390 -9.271 1.00 98.25 189 VAL A N 1
ATOM 1524 C CA . VAL A 1 189 ? -2.948 -13.651 -8.308 1.00 98.25 189 VAL A CA 1
ATOM 1525 C C . VAL A 1 189 ? -1.694 -14.462 -7.980 1.00 98.25 189 VAL A C 1
ATOM 1527 O O . VAL A 1 189 ? -1.743 -15.673 -7.779 1.00 98.25 189 VAL A O 1
ATOM 1530 N N . ILE A 1 190 ? -0.538 -13.805 -8.023 1.00 97.88 190 ILE A N 1
ATOM 1531 C CA . ILE A 1 190 ? 0.760 -14.387 -7.668 1.00 97.88 190 ILE A CA 1
ATOM 1532 C C . ILE A 1 190 ? 0.964 -14.266 -6.163 1.00 97.88 190 ILE A C 1
ATOM 1534 O O . ILE A 1 190 ? 1.302 -15.249 -5.518 1.00 97.88 190 ILE A O 1
ATOM 1538 N N . ALA A 1 191 ? 0.757 -13.059 -5.642 1.00 98.25 191 ALA A N 1
ATOM 1539 C CA . ALA A 1 191 ? 0.856 -12.721 -4.235 1.00 98.25 191 ALA A CA 1
ATOM 1540 C C . ALA A 1 191 ? 0.096 -11.414 -3.968 1.00 98.25 191 ALA A C 1
ATOM 1542 O O . ALA A 1 191 ? -0.098 -10.590 -4.871 1.00 98.25 191 ALA A O 1
ATOM 1543 N N . VAL A 1 192 ? -0.318 -11.244 -2.719 1.00 98.62 192 VAL A N 1
ATOM 1544 C CA . VAL A 1 192 ? -0.967 -10.054 -2.179 1.00 98.62 192 VAL A CA 1
ATOM 1545 C C . VAL A 1 192 ? -0.099 -9.513 -1.058 1.00 98.62 192 VAL A C 1
ATOM 1547 O O . VAL A 1 192 ? 0.282 -10.276 -0.176 1.00 98.62 192 VAL A O 1
ATOM 1550 N N . TYR A 1 193 ? 0.189 -8.217 -1.062 1.00 98.50 193 TYR A N 1
ATOM 1551 C CA . TYR A 1 193 ? 1.029 -7.598 -0.044 1.00 98.50 193 TYR A CA 1
ATOM 1552 C C . TYR A 1 193 ? 0.285 -6.518 0.730 1.00 98.50 193 TYR A C 1
ATOM 1554 O O . TYR A 1 193 ? -0.116 -5.492 0.177 1.00 98.50 193 TYR A O 1
ATOM 1562 N N . ASN A 1 194 ? 0.142 -6.753 2.031 1.00 97.81 194 ASN A N 1
ATOM 1563 C CA . ASN A 1 194 ? -0.332 -5.771 2.990 1.00 97.81 194 ASN A CA 1
ATOM 1564 C C . ASN A 1 194 ? 0.872 -5.170 3.728 1.00 97.81 194 ASN A C 1
ATOM 1566 O O . ASN A 1 194 ? 1.451 -5.808 4.609 1.00 97.81 194 ASN A O 1
ATOM 1570 N N . LEU A 1 195 ? 1.274 -3.959 3.339 1.00 97.62 195 LEU A N 1
ATOM 1571 C CA . LEU A 1 195 ? 2.429 -3.270 3.911 1.00 97.62 195 LEU A CA 1
ATOM 1572 C C . LEU A 1 195 ? 1.948 -2.317 5.005 1.00 97.62 195 LEU A C 1
ATOM 1574 O O . LEU A 1 195 ? 1.455 -1.227 4.729 1.00 97.62 195 LEU A O 1
ATOM 1578 N N . ASP A 1 196 ? 2.064 -2.767 6.246 1.00 93.19 196 ASP A N 1
ATOM 1579 C CA . ASP A 1 196 ? 1.660 -2.065 7.464 1.00 93.19 196 ASP A CA 1
ATOM 1580 C C . ASP A 1 196 ? 0.223 -1.519 7.452 1.00 93.19 196 ASP A C 1
ATOM 1582 O O . ASP A 1 196 ? -0.089 -0.507 8.076 1.00 93.19 196 ASP A O 1
ATOM 1586 N N . GLY A 1 197 ? -0.669 -2.186 6.723 1.00 90.69 197 GLY A N 1
ATOM 1587 C CA . GLY A 1 197 ? -2.089 -1.873 6.683 1.00 90.69 197 GLY A CA 1
ATOM 1588 C C . GLY A 1 197 ? -2.904 -2.650 7.714 1.00 90.69 197 GLY A C 1
ATOM 1589 O O . GLY A 1 197 ? -2.515 -3.757 8.119 1.00 90.69 197 GLY A O 1
ATOM 1590 N N . PRO A 1 198 ? -4.065 -2.111 8.124 1.00 87.62 198 PRO A N 1
ATOM 1591 C CA . PRO A 1 198 ? -4.929 -2.760 9.101 1.00 87.62 198 PRO A CA 1
ATOM 1592 C C . PRO A 1 198 ? -5.381 -4.147 8.624 1.00 87.62 198 PRO A C 1
ATOM 1594 O O . PRO A 1 198 ? -5.436 -4.439 7.423 1.00 87.62 198 PRO A O 1
ATOM 1597 N N . GLY A 1 199 ? -5.677 -5.027 9.579 1.00 87.50 199 GLY A N 1
ATOM 1598 C CA . GLY A 1 199 ? -6.310 -6.319 9.318 1.00 87.50 199 GLY A CA 1
ATOM 1599 C C . GLY A 1 199 ? -7.769 -6.167 8.877 1.00 87.50 199 GLY A C 1
ATOM 1600 O O . GLY A 1 199 ? -8.311 -5.067 8.837 1.00 87.50 199 GLY A O 1
ATOM 1601 N N . LEU A 1 200 ? -8.415 -7.285 8.546 1.00 87.44 200 LEU A N 1
ATOM 1602 C CA . LEU A 1 200 ? -9.824 -7.312 8.123 1.00 87.44 200 LEU A CA 1
ATOM 1603 C C . LEU A 1 200 ? -10.803 -7.556 9.281 1.00 87.44 200 LEU A C 1
ATOM 1605 O O . LEU A 1 200 ? -11.975 -7.809 9.042 1.00 87.44 200 LEU A O 1
ATOM 1609 N N . GLY A 1 201 ? -10.334 -7.579 10.531 1.00 80.69 201 GLY A N 1
ATOM 1610 C CA . GLY A 1 201 ? -11.178 -7.881 11.695 1.00 80.69 201 GLY A CA 1
ATOM 1611 C C . GLY A 1 201 ? -11.527 -9.358 11.868 1.00 80.69 201 GLY A C 1
ATOM 1612 O O . GLY A 1 201 ? -11.997 -9.740 12.934 1.00 80.69 201 GLY A O 1
ATOM 1613 N N . ALA A 1 202 ? -11.222 -10.197 10.878 1.00 81.81 202 ALA A N 1
ATOM 1614 C CA . ALA A 1 202 ? -11.430 -11.638 10.904 1.00 81.81 202 ALA A CA 1
ATOM 1615 C C . ALA A 1 202 ? -10.134 -12.405 10.578 1.00 81.81 202 ALA A C 1
ATOM 1617 O O . ALA A 1 202 ? -9.246 -11.871 9.900 1.00 81.81 202 ALA A O 1
ATOM 1618 N N . PRO A 1 203 ? -10.005 -13.667 11.033 1.00 85.50 203 PRO A N 1
ATOM 1619 C CA . PRO A 1 203 ? -8.953 -14.561 10.570 1.00 85.50 203 PRO A CA 1
ATOM 1620 C C . PRO A 1 203 ? -8.979 -14.724 9.046 1.00 85.50 203 PRO A C 1
ATOM 1622 O O . PRO A 1 203 ? -10.040 -14.853 8.438 1.00 85.50 203 PRO A O 1
ATOM 1625 N N . LEU A 1 204 ? -7.800 -14.766 8.427 1.00 88.69 204 LEU A N 1
ATOM 1626 C CA . LEU A 1 204 ? -7.678 -15.092 7.010 1.00 88.69 204 LEU A CA 1
ATOM 1627 C C . LEU A 1 204 ? -7.974 -16.586 6.801 1.00 88.69 204 LEU A C 1
ATOM 1629 O O . LEU A 1 204 ? -7.540 -17.412 7.610 1.00 88.69 204 LEU A O 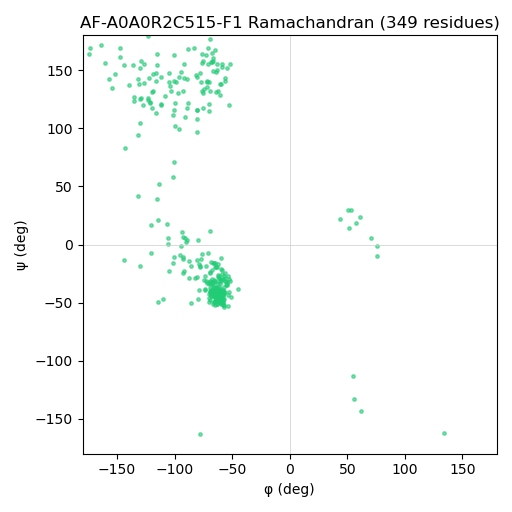1
ATOM 1633 N N . PRO A 1 205 ? -8.673 -16.966 5.716 1.00 90.25 205 PRO A N 1
ATOM 1634 C CA . PRO A 1 205 ? -8.872 -18.372 5.395 1.00 90.25 205 PRO A CA 1
ATOM 1635 C C . PRO A 1 205 ? -7.527 -19.036 5.084 1.00 90.25 205 PRO A C 1
ATOM 1637 O O . PRO A 1 205 ? -6.636 -18.416 4.507 1.00 90.25 205 PRO A O 1
ATOM 1640 N N . ALA A 1 206 ? -7.392 -20.329 5.387 1.00 89.25 206 ALA A N 1
ATOM 1641 C CA . ALA A 1 206 ? -6.150 -21.069 5.142 1.00 89.25 206 ALA A CA 1
ATOM 1642 C C . ALA A 1 206 ? -5.702 -21.043 3.666 1.00 89.25 206 ALA A C 1
ATOM 1644 O O . ALA A 1 206 ? -4.510 -21.106 3.385 1.00 89.25 206 ALA A O 1
ATOM 1645 N N . SER A 1 207 ? -6.639 -20.888 2.722 1.00 89.19 207 SER A N 1
ATOM 1646 C CA . SER A 1 207 ? -6.358 -20.717 1.289 1.00 89.19 207 SER A CA 1
ATOM 1647 C C . SER A 1 207 ? -5.613 -19.420 0.942 1.00 89.19 207 SER A C 1
ATOM 1649 O O . SER A 1 207 ? -5.083 -19.298 -0.161 1.00 89.19 207 SER A O 1
ATOM 1651 N N . ALA A 1 208 ? -5.572 -18.447 1.853 1.00 92.00 208 ALA A N 1
ATOM 1652 C CA . ALA A 1 208 ? -4.798 -17.221 1.706 1.00 92.00 208 ALA A CA 1
ATOM 1653 C C . ALA A 1 208 ? -3.352 -17.366 2.212 1.00 92.00 208 ALA A C 1
ATOM 1655 O O . ALA A 1 208 ? -2.516 -16.516 1.898 1.00 92.00 208 ALA A O 1
ATOM 1656 N N . ASN A 1 209 ? -3.033 -18.428 2.961 1.00 89.88 209 ASN A N 1
ATOM 1657 C CA . ASN A 1 209 ? -1.684 -18.653 3.476 1.00 89.88 209 ASN A CA 1
ATOM 1658 C C . ASN A 1 209 ? -0.697 -18.865 2.323 1.00 89.88 209 ASN A C 1
ATOM 1660 O O . ASN A 1 209 ? -0.945 -19.647 1.408 1.00 89.88 209 ASN A O 1
ATOM 1664 N N . GLY A 1 210 ? 0.431 -18.156 2.367 1.00 91.75 210 GLY A N 1
ATOM 1665 C CA . GLY A 1 210 ? 1.436 -18.184 1.301 1.00 91.75 210 GLY A CA 1
ATOM 1666 C C . GLY A 1 210 ? 1.063 -17.390 0.044 1.00 91.75 210 GLY A C 1
ATOM 1667 O O . GLY A 1 210 ? 1.872 -17.336 -0.876 1.00 91.75 210 GLY A O 1
ATOM 1668 N N . ILE A 1 211 ? -0.124 -16.771 0.006 1.00 96.25 211 ILE A N 1
ATOM 1669 C CA . ILE A 1 211 ? -0.526 -15.818 -1.039 1.00 96.25 211 ILE A CA 1
ATOM 1670 C C . ILE A 1 211 ? -0.600 -14.405 -0.468 1.00 96.25 211 ILE A C 1
ATOM 1672 O O . ILE A 1 211 ? -0.095 -13.471 -1.085 1.00 96.25 211 ILE A O 1
ATOM 1676 N N . VAL A 1 212 ? -1.231 -14.234 0.695 1.00 97.06 212 VAL A N 1
ATOM 1677 C CA . VAL A 1 212 ? -1.293 -12.954 1.405 1.00 97.06 212 VAL A CA 1
ATOM 1678 C C . VAL A 1 212 ? -0.085 -12.847 2.328 1.00 97.06 212 VAL A C 1
ATOM 1680 O O . VAL A 1 212 ? 0.075 -13.637 3.255 1.00 97.06 212 VAL A O 1
ATOM 1683 N N . HIS A 1 213 ? 0.752 -11.849 2.072 1.00 97.44 213 HIS A N 1
ATOM 1684 C CA . HIS A 1 213 ? 1.928 -11.509 2.857 1.00 97.44 213 HIS A CA 1
ATOM 1685 C C . HIS A 1 213 ? 1.689 -10.175 3.550 1.00 97.44 213 HIS A C 1
ATOM 1687 O O . HIS A 1 213 ? 1.483 -9.150 2.896 1.00 97.44 213 HIS A O 1
ATOM 1693 N N . LYS A 1 214 ? 1.733 -10.177 4.879 1.00 96.94 214 LYS A N 1
ATOM 1694 C CA . LYS A 1 214 ? 1.638 -8.956 5.673 1.00 96.94 214 LYS A CA 1
ATOM 1695 C C . LYS A 1 214 ? 2.987 -8.638 6.296 1.00 96.94 214 LYS A C 1
ATOM 1697 O O . LYS A 1 214 ? 3.578 -9.497 6.945 1.00 96.94 214 LYS A O 1
ATOM 1702 N N . LEU A 1 215 ? 3.462 -7.412 6.099 1.00 97.88 215 LEU A N 1
ATOM 1703 C CA . LEU A 1 215 ? 4.700 -6.911 6.691 1.00 97.88 215 LEU A CA 1
ATOM 1704 C C . LEU A 1 215 ? 4.372 -5.721 7.581 1.00 97.88 215 LEU A C 1
ATOM 1706 O O . LEU A 1 215 ? 3.656 -4.823 7.150 1.00 97.88 215 LEU A O 1
ATOM 1710 N N . VAL A 1 216 ? 4.892 -5.707 8.804 1.00 94.62 216 VAL A N 1
ATOM 1711 C CA . VAL A 1 216 ? 4.707 -4.604 9.756 1.00 94.62 216 VAL A CA 1
ATOM 1712 C C . VAL A 1 216 ? 6.059 -4.202 10.352 1.00 94.62 216 VAL A C 1
ATOM 1714 O O . VAL A 1 216 ? 6.883 -5.078 10.619 1.00 94.62 216 VAL A O 1
ATOM 1717 N N . PRO A 1 217 ? 6.338 -2.913 10.590 1.00 93.19 217 PRO A N 1
ATOM 1718 C CA . PRO A 1 217 ? 7.534 -2.503 11.303 1.00 93.19 217 PRO A CA 1
ATOM 1719 C C . PRO A 1 217 ? 7.494 -2.964 12.763 1.00 93.19 217 PRO A C 1
ATOM 1721 O O . PRO A 1 217 ? 6.434 -3.161 13.361 1.00 93.19 217 PRO A O 1
ATOM 1724 N N . GLN A 1 218 ? 8.671 -3.064 13.378 1.00 91.88 218 GLN A N 1
ATOM 1725 C CA . GLN A 1 218 ? 8.828 -3.487 14.773 1.00 91.88 218 GLN A CA 1
ATOM 1726 C C . GLN A 1 218 ? 7.964 -2.713 15.786 1.00 91.88 218 GLN A C 1
ATOM 1728 O O . GLN A 1 218 ? 7.539 -3.298 16.782 1.00 91.88 218 GLN A O 1
ATOM 1733 N N . ASN A 1 219 ? 7.678 -1.427 15.539 1.00 81.06 219 ASN A N 1
ATOM 1734 C CA . ASN A 1 219 ? 6.749 -0.615 16.329 1.00 81.06 219 ASN A CA 1
ATOM 1735 C C . ASN A 1 219 ? 5.506 -0.219 15.518 1.00 81.06 219 ASN A C 1
ATOM 1737 O O . ASN A 1 219 ? 5.160 0.961 15.449 1.00 81.06 219 ASN A O 1
ATOM 1741 N N . SER A 1 220 ? 4.841 -1.193 14.899 1.00 80.94 220 SER A N 1
ATOM 1742 C CA . SER A 1 220 ? 3.580 -0.954 14.197 1.00 80.94 220 SER A CA 1
ATOM 1743 C C . SER A 1 220 ? 2.426 -0.681 15.162 1.00 80.94 220 SER A C 1
ATOM 1745 O O . SER A 1 220 ? 2.245 -1.381 16.161 1.00 80.94 220 SER A O 1
ATOM 1747 N N . VAL A 1 221 ? 1.628 0.333 14.832 1.00 72.50 221 VAL A N 1
ATOM 1748 C CA . VAL A 1 221 ? 0.312 0.583 15.438 1.00 72.50 221 VAL A CA 1
ATOM 1749 C C . VAL A 1 221 ? -0.769 0.395 14.379 1.00 72.50 221 VAL A C 1
ATOM 1751 O O . VAL A 1 221 ? -1.707 -0.357 14.607 1.00 72.50 221 VAL A O 1
ATOM 1754 N N . ILE A 1 222 ? -0.601 1.015 13.205 1.00 77.25 222 ILE A N 1
ATOM 1755 C CA . ILE A 1 222 ? -1.581 0.990 12.107 1.00 77.25 222 ILE A CA 1
ATOM 1756 C C . ILE A 1 222 ? -1.782 -0.430 11.578 1.00 77.25 222 ILE A C 1
ATOM 1758 O O . ILE A 1 222 ? -2.911 -0.914 11.550 1.00 77.25 222 ILE A O 1
ATOM 1762 N N . GLY A 1 223 ? -0.699 -1.137 11.248 1.00 80.94 223 GLY A N 1
ATOM 1763 C CA . GLY A 1 223 ? -0.778 -2.520 10.787 1.00 80.94 223 GLY A CA 1
ATOM 1764 C C . GLY A 1 223 ? -1.353 -3.487 11.818 1.00 80.94 223 GLY A C 1
ATOM 1765 O O . GLY A 1 223 ? -1.792 -4.575 11.456 1.00 80.94 223 GLY A O 1
ATOM 1766 N N . MET A 1 224 ? -1.399 -3.105 13.094 1.00 82.88 224 MET A N 1
ATOM 1767 C CA . MET A 1 224 ? -1.929 -3.946 14.167 1.00 82.88 224 MET A CA 1
ATOM 1768 C C . MET A 1 224 ? -3.416 -3.705 14.446 1.00 82.88 224 MET A C 1
ATOM 1770 O O . MET A 1 224 ? -4.043 -4.521 15.123 1.00 82.88 224 MET A O 1
ATOM 1774 N N . ILE A 1 225 ? -4.001 -2.634 13.899 1.00 75.69 225 ILE A N 1
ATOM 1775 C CA . ILE A 1 225 ? -5.443 -2.377 13.976 1.00 75.69 225 ILE A CA 1
ATOM 1776 C C . ILE A 1 225 ? -6.182 -3.535 13.299 1.00 75.69 225 ILE A C 1
ATOM 1778 O O . ILE A 1 225 ? -5.863 -3.900 12.166 1.00 75.69 225 ILE A O 1
ATOM 1782 N N . MET A 1 226 ? -7.160 -4.121 14.000 1.00 78.19 226 MET A N 1
ATOM 1783 C CA . MET A 1 226 ? -7.999 -5.224 13.505 1.00 78.19 226 MET A CA 1
ATOM 1784 C C . MET A 1 226 ? -7.225 -6.482 13.070 1.00 78.19 226 MET A C 1
ATOM 1786 O O . MET A 1 226 ? -7.745 -7.326 12.335 1.00 78.19 226 MET A O 1
ATOM 1790 N N . GLU A 1 227 ? -5.976 -6.628 13.510 1.00 84.44 227 GLU A N 1
ATOM 1791 C CA . GLU A 1 227 ? -5.150 -7.788 13.198 1.00 84.44 227 GLU A CA 1
ATOM 1792 C C . GLU A 1 227 ? -5.503 -8.961 14.125 1.00 84.44 227 GLU A C 1
ATOM 1794 O O . GLU A 1 227 ? -5.314 -8.879 15.341 1.00 84.44 227 GLU A O 1
ATOM 1799 N N . ARG A 1 228 ? -6.018 -10.054 13.542 1.00 80.44 228 ARG A N 1
ATOM 1800 C CA . ARG A 1 228 ? -6.498 -11.257 14.257 1.00 80.44 228 ARG A CA 1
ATOM 1801 C C . ARG A 1 228 ? -5.769 -12.547 13.877 1.00 80.44 228 ARG A C 1
ATOM 1803 O O . ARG A 1 228 ? -6.002 -13.584 14.489 1.00 80.44 228 ARG A O 1
ATOM 1810 N N . THR A 1 229 ? -4.912 -12.513 12.864 1.00 70.94 229 THR A N 1
ATOM 1811 C CA . THR A 1 229 ? -4.320 -13.711 12.256 1.00 70.94 229 THR A CA 1
ATOM 1812 C C . THR A 1 229 ? -2.988 -14.105 12.872 1.00 70.94 229 THR A C 1
ATOM 1814 O O . THR A 1 229 ? -2.591 -15.259 12.741 1.00 70.94 229 THR A O 1
ATOM 1817 N N . HIS A 1 230 ? -2.283 -13.153 13.501 1.00 76.88 230 HIS A N 1
ATOM 1818 C CA . HIS A 1 230 ? -0.863 -13.280 13.871 1.00 76.88 230 HIS A CA 1
ATOM 1819 C C . HIS A 1 230 ? 0.038 -13.709 12.691 1.00 76.88 230 HIS A C 1
ATOM 1821 O O . HIS A 1 230 ? 1.183 -14.105 12.889 1.00 76.88 230 HIS A O 1
ATOM 1827 N N . ASN A 1 231 ? -0.471 -13.624 11.458 1.00 85.88 231 ASN A N 1
ATOM 1828 C CA . ASN A 1 231 ? 0.188 -14.053 10.237 1.00 85.88 231 ASN A CA 1
ATOM 1829 C C . ASN A 1 231 ? 0.777 -12.828 9.536 1.00 85.88 231 ASN A C 1
ATOM 1831 O O . ASN A 1 231 ? 0.267 -12.340 8.527 1.00 85.88 231 ASN A O 1
ATOM 1835 N N . PHE A 1 232 ? 1.834 -12.290 10.135 1.00 93.12 232 PHE A N 1
ATOM 1836 C CA . PHE A 1 232 ? 2.599 -11.179 9.593 1.00 93.12 232 PHE A CA 1
ATOM 1837 C C . PHE A 1 232 ? 4.081 -11.355 9.912 1.00 93.12 232 PHE A C 1
ATOM 1839 O O . PHE A 1 232 ? 4.462 -11.994 10.891 1.00 93.12 232 PHE A O 1
ATOM 1846 N N . GLN A 1 233 ? 4.924 -10.758 9.084 1.00 96.44 233 GLN A N 1
ATOM 1847 C CA . GLN A 1 233 ? 6.362 -10.690 9.293 1.00 96.44 233 GLN A CA 1
ATOM 1848 C C . GLN A 1 233 ? 6.726 -9.314 9.842 1.00 96.44 233 GLN A C 1
ATOM 1850 O O . GLN A 1 233 ? 6.173 -8.297 9.419 1.00 96.44 233 GLN A O 1
ATOM 1855 N N . VAL A 1 234 ? 7.667 -9.279 10.781 1.00 97.31 234 VAL A N 1
ATOM 1856 C CA . VAL A 1 234 ? 8.100 -8.031 11.409 1.00 97.31 234 VAL A CA 1
ATOM 1857 C C . VAL A 1 234 ? 9.387 -7.564 10.760 1.00 97.31 234 VAL A C 1
ATOM 1859 O O . VAL A 1 234 ? 10.380 -8.286 10.786 1.00 97.31 234 VAL A O 1
ATOM 1862 N N . VAL A 1 235 ? 9.383 -6.359 10.203 1.00 98.06 235 VAL A N 1
ATOM 1863 C CA . VAL A 1 235 ? 10.566 -5.741 9.600 1.00 98.06 235 VAL A CA 1
ATOM 1864 C C . VAL A 1 235 ? 11.216 -4.758 10.568 1.00 98.06 235 VAL A C 1
ATOM 1866 O O . VAL A 1 235 ? 10.554 -4.015 11.300 1.00 98.06 235 VAL A O 1
ATOM 1869 N N . GLN A 1 236 ? 12.542 -4.759 10.595 1.00 97.81 236 GLN A N 1
ATOM 1870 C CA . GLN A 1 236 ? 13.319 -3.781 11.336 1.00 97.81 236 GLN A CA 1
ATOM 1871 C C . GLN A 1 236 ? 13.237 -2.425 10.630 1.00 97.81 236 GLN A C 1
ATOM 1873 O O . GLN A 1 236 ? 13.327 -2.344 9.408 1.00 97.81 236 GLN A O 1
ATOM 1878 N N . SER A 1 237 ? 13.115 -1.348 11.402 1.00 94.56 237 SER A N 1
ATOM 1879 C CA . SER A 1 237 ? 13.109 0.018 10.878 1.00 94.56 237 SER A CA 1
ATOM 1880 C C . SER A 1 237 ? 14.225 0.843 11.515 1.00 94.56 237 SER A C 1
ATOM 1882 O O . SER A 1 237 ? 14.505 0.715 12.705 1.00 94.56 237 SER A O 1
ATOM 1884 N N . THR A 1 238 ? 14.842 1.726 10.732 1.00 94.62 238 THR A N 1
ATOM 1885 C CA . THR A 1 238 ? 15.843 2.695 11.205 1.00 94.62 238 THR A CA 1
ATOM 1886 C C . THR A 1 238 ? 15.208 3.893 11.918 1.00 94.62 238 THR A C 1
ATOM 1888 O O . THR A 1 238 ? 15.878 4.581 12.683 1.00 94.62 238 THR A O 1
ATOM 1891 N N . ALA A 1 239 ? 13.910 4.137 11.708 1.00 85.38 239 ALA A N 1
ATOM 1892 C CA . ALA A 1 239 ? 13.160 5.190 12.386 1.00 85.38 239 ALA A CA 1
ATOM 1893 C C . ALA A 1 239 ? 12.647 4.788 13.781 1.00 85.38 239 ALA A C 1
ATOM 1895 O O . ALA A 1 239 ? 12.617 3.619 14.167 1.00 85.38 239 ALA A O 1
ATOM 1896 N N . HIS A 1 240 ? 12.155 5.777 14.532 1.00 78.62 240 HIS A N 1
ATOM 1897 C CA . HIS A 1 240 ? 11.585 5.602 15.871 1.00 78.62 240 HIS A CA 1
ATOM 1898 C C . HIS A 1 240 ? 10.116 6.032 15.938 1.00 78.62 240 HIS A C 1
ATOM 1900 O O . HIS A 1 240 ? 9.704 7.000 15.292 1.00 78.62 240 HIS A O 1
ATOM 1906 N N . GLY A 1 241 ? 9.347 5.337 16.781 1.00 71.94 241 GLY A N 1
ATOM 1907 C CA . GLY A 1 241 ? 7.936 5.630 17.035 1.00 71.94 241 GLY A CA 1
ATOM 1908 C C . GLY A 1 241 ? 7.064 5.497 15.776 1.00 71.94 241 GLY A C 1
ATOM 1909 O O . GLY A 1 241 ? 7.336 4.627 14.951 1.00 71.94 241 GLY A O 1
ATOM 1910 N N . PRO A 1 242 ? 6.048 6.359 15.583 1.00 70.44 242 PRO A N 1
ATOM 1911 C CA . PRO A 1 242 ? 5.100 6.233 14.471 1.00 70.44 242 PRO A CA 1
ATOM 1912 C C . PRO A 1 242 ? 5.731 6.458 13.090 1.00 70.44 242 PRO A C 1
ATOM 1914 O O . PRO A 1 242 ? 5.147 6.073 12.085 1.00 70.44 242 PRO A O 1
ATOM 1917 N N . ARG A 1 243 ? 6.938 7.041 13.015 1.00 78.31 243 ARG A N 1
ATOM 1918 C CA . ARG A 1 243 ? 7.654 7.210 11.739 1.00 78.31 243 ARG A CA 1
ATOM 1919 C C . ARG A 1 243 ? 8.071 5.885 11.104 1.00 78.31 243 ARG A C 1
ATOM 1921 O O . ARG A 1 243 ? 8.384 5.883 9.929 1.00 78.31 243 ARG A O 1
ATOM 1928 N N . GLN A 1 244 ? 8.059 4.782 11.852 1.00 86.81 244 GLN A N 1
ATOM 1929 C CA . GLN A 1 244 ? 8.340 3.458 11.295 1.00 86.81 244 GLN A CA 1
ATOM 1930 C C . GLN A 1 244 ? 7.254 2.965 10.332 1.00 86.81 244 GLN A C 1
ATOM 1932 O O . GLN A 1 244 ? 7.505 2.018 9.595 1.00 86.81 244 GLN A O 1
ATOM 1937 N N . HIS A 1 245 ? 6.074 3.600 10.335 1.00 87.56 245 HIS A N 1
ATOM 1938 C CA . HIS A 1 245 ? 5.049 3.356 9.324 1.00 87.56 245 HIS A CA 1
ATOM 1939 C C . HIS A 1 245 ? 5.551 3.714 7.919 1.00 87.56 245 HIS A C 1
ATOM 1941 O O . HIS A 1 245 ? 5.101 3.120 6.958 1.00 87.56 245 HIS A O 1
ATOM 1947 N N . ASP A 1 246 ? 6.505 4.644 7.785 1.00 89.56 246 ASP A N 1
ATOM 1948 C CA . ASP A 1 246 ? 7.093 4.988 6.491 1.00 89.56 246 ASP A CA 1
ATOM 1949 C C . ASP A 1 246 ? 7.986 3.838 5.961 1.00 89.56 246 ASP A C 1
ATOM 1951 O O . ASP A 1 246 ? 9.038 3.565 6.553 1.00 89.56 246 ASP A O 1
ATOM 1955 N N . PRO A 1 247 ? 7.641 3.181 4.833 1.00 94.31 247 PRO A N 1
ATOM 1956 C CA . PRO A 1 247 ? 8.433 2.076 4.293 1.00 94.31 247 PRO A CA 1
ATOM 1957 C C . PRO A 1 247 ? 9.844 2.475 3.848 1.00 94.31 247 PRO A C 1
ATOM 1959 O O . PRO A 1 247 ? 10.721 1.613 3.764 1.00 94.31 247 PRO A O 1
ATOM 1962 N N . PHE A 1 248 ? 10.110 3.766 3.603 1.00 95.69 248 PHE A N 1
ATOM 1963 C CA . PHE A 1 248 ? 11.459 4.252 3.291 1.00 95.69 248 PHE A CA 1
ATOM 1964 C C . PHE A 1 248 ? 12.447 4.039 4.445 1.00 95.69 248 PHE A C 1
ATOM 1966 O O . PHE A 1 248 ? 13.658 4.027 4.226 1.00 95.69 248 PHE A O 1
ATOM 1973 N N . THR A 1 249 ? 11.960 3.831 5.671 1.00 94.88 249 THR A N 1
ATOM 1974 C CA . THR A 1 249 ? 12.808 3.623 6.851 1.00 94.88 249 THR A CA 1
ATOM 1975 C C . THR A 1 249 ? 13.049 2.147 7.161 1.00 94.88 249 THR A C 1
ATOM 1977 O O . THR A 1 249 ? 13.741 1.834 8.132 1.00 94.88 249 THR A O 1
ATOM 1980 N N . TRP A 1 250 ? 12.477 1.222 6.387 1.00 98.00 250 TRP A N 1
ATOM 1981 C CA . TRP A 1 250 ? 12.614 -0.213 6.631 1.00 98.00 250 TRP A CA 1
ATOM 1982 C C . TRP A 1 250 ? 14.001 -0.694 6.209 1.00 98.00 250 TRP A C 1
ATOM 1984 O O . TRP A 1 250 ? 14.490 -0.391 5.120 1.00 98.00 250 TRP A O 1
ATOM 1994 N N . ALA A 1 251 ? 14.657 -1.420 7.109 1.00 98.38 251 ALA A N 1
ATOM 1995 C CA . ALA A 1 251 ? 16.024 -1.865 6.928 1.00 98.38 251 ALA A CA 1
ATOM 1996 C C . ALA A 1 251 ? 16.085 -3.010 5.915 1.00 98.38 251 ALA A C 1
ATOM 1998 O O . ALA A 1 251 ? 15.335 -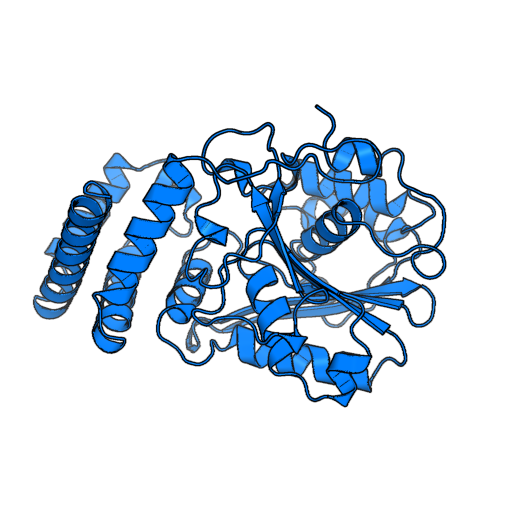3.981 6.003 1.00 98.38 251 ALA A O 1
ATOM 1999 N N . VAL A 1 252 ? 17.033 -2.909 4.992 1.00 98.19 252 VAL A N 1
ATOM 2000 C CA . VAL A 1 252 ? 17.289 -3.877 3.929 1.00 98.19 252 VAL A CA 1
ATOM 2001 C C . VAL A 1 252 ? 18.623 -4.578 4.166 1.00 98.19 252 VAL A C 1
ATOM 2003 O O . VAL A 1 252 ? 19.594 -3.972 4.635 1.00 98.19 252 VAL A O 1
ATOM 2006 N N . ARG A 1 253 ? 18.671 -5.867 3.822 1.00 96.69 253 ARG A N 1
ATOM 2007 C CA . ARG A 1 253 ? 19.900 -6.646 3.676 1.00 96.69 253 ARG A CA 1
ATOM 2008 C C . ARG A 1 253 ? 19.806 -7.467 2.393 1.00 96.69 253 ARG A C 1
ATOM 2010 O O . ARG A 1 253 ? 18.880 -8.256 2.224 1.00 96.69 253 ARG A O 1
ATOM 2017 N N . ASP A 1 254 ? 20.776 -7.278 1.506 1.00 93.00 254 ASP A N 1
ATOM 2018 C CA . ASP A 1 254 ? 20.826 -7.918 0.192 1.00 93.00 254 ASP A CA 1
ATOM 2019 C C . ASP A 1 254 ? 19.546 -7.659 -0.625 1.00 93.00 254 ASP A C 1
ATOM 2021 O O . ASP A 1 254 ? 19.268 -6.523 -1.001 1.00 93.00 254 ASP A O 1
ATOM 2025 N N . ASN A 1 255 ? 18.757 -8.703 -0.890 1.00 94.12 255 ASN A N 1
ATOM 2026 C CA . ASN A 1 255 ? 17.540 -8.657 -1.700 1.00 94.12 255 ASN A CA 1
ATOM 2027 C C . ASN A 1 255 ? 16.250 -8.772 -0.866 1.00 94.12 255 ASN A C 1
ATOM 2029 O O . ASN A 1 255 ? 15.207 -9.108 -1.432 1.00 94.12 255 ASN A O 1
ATOM 2033 N N . ASP A 1 256 ? 16.303 -8.542 0.449 1.00 97.44 256 ASP A N 1
ATOM 2034 C CA . ASP A 1 256 ? 15.133 -8.643 1.329 1.00 97.44 256 ASP A CA 1
ATOM 2035 C C . ASP A 1 256 ? 15.184 -7.647 2.506 1.00 97.44 256 ASP A C 1
ATOM 2037 O O . ASP A 1 256 ? 16.202 -6.997 2.771 1.00 97.44 256 ASP A O 1
ATOM 2041 N N . PHE A 1 257 ? 14.072 -7.507 3.223 1.00 98.25 257 PHE A N 1
ATOM 2042 C CA . PHE A 1 257 ? 14.044 -6.757 4.473 1.00 98.25 257 PHE A CA 1
ATOM 2043 C C . PHE A 1 257 ? 14.784 -7.502 5.588 1.00 98.25 257 PHE A C 1
ATOM 2045 O O . PHE A 1 257 ? 14.923 -8.725 5.597 1.00 98.25 257 PHE A O 1
ATOM 2052 N N . VAL A 1 258 ? 15.254 -6.750 6.578 1.00 98.38 258 VAL A N 1
ATOM 2053 C CA . VAL A 1 258 ? 15.765 -7.323 7.822 1.00 98.38 258 VAL A CA 1
ATOM 2054 C C . VAL A 1 258 ? 14.579 -7.653 8.719 1.00 98.38 258 VAL A C 1
ATOM 2056 O O . VAL A 1 258 ? 13.864 -6.753 9.153 1.00 98.38 258 VAL A O 1
ATOM 2059 N N . TYR A 1 259 ? 14.382 -8.937 9.014 1.00 97.94 259 TYR A N 1
ATOM 2060 C CA . TYR A 1 259 ? 13.262 -9.402 9.830 1.00 97.94 259 TYR A CA 1
ATOM 2061 C C . TYR A 1 259 ? 13.623 -9.555 11.308 1.00 97.94 259 TYR A C 1
ATOM 2063 O O . TYR A 1 259 ? 14.747 -9.914 11.665 1.00 97.94 259 TYR A O 1
ATOM 2071 N N . LEU A 1 260 ? 12.630 -9.321 12.163 1.00 96.88 260 LEU A N 1
ATOM 2072 C CA . LEU A 1 260 ? 12.663 -9.571 13.599 1.00 96.88 260 LEU A CA 1
ATOM 2073 C C . LEU A 1 260 ? 11.646 -10.665 13.960 1.00 96.88 260 LEU A C 1
ATOM 2075 O O . LEU A 1 260 ? 10.653 -10.834 13.252 1.00 96.88 260 LEU A O 1
ATOM 2079 N N . PRO A 1 261 ? 11.855 -11.401 15.066 1.00 94.19 261 PRO A N 1
ATOM 2080 C CA . PRO A 1 261 ? 10.946 -12.475 15.461 1.00 94.19 261 PRO A CA 1
ATOM 2081 C C . PRO A 1 261 ? 9.570 -11.961 15.908 1.00 94.19 261 PRO A C 1
ATOM 2083 O O . PRO A 1 261 ? 8.571 -12.639 15.693 1.00 94.19 261 PRO A O 1
ATOM 2086 N N . THR A 1 262 ? 9.502 -10.782 16.534 1.00 92.38 262 THR A N 1
ATOM 2087 C CA . THR A 1 262 ? 8.254 -10.209 17.060 1.00 92.38 262 THR A CA 1
ATOM 2088 C C . THR A 1 262 ? 8.264 -8.686 16.981 1.00 92.38 262 THR A C 1
ATOM 2090 O O . THR A 1 262 ? 9.322 -8.056 16.910 1.00 92.38 262 THR A O 1
ATOM 2093 N N . THR A 1 263 ? 7.079 -8.079 17.067 1.00 88.50 263 THR A N 1
ATOM 2094 C CA . THR A 1 263 ? 6.940 -6.642 17.330 1.00 88.50 263 THR A CA 1
ATOM 2095 C C . THR A 1 263 ? 7.401 -6.317 18.752 1.00 88.50 263 THR A C 1
ATOM 2097 O O . THR A 1 263 ? 7.569 -7.211 19.590 1.00 88.50 263 THR A O 1
ATOM 2100 N N . SER A 1 264 ? 7.628 -5.036 19.041 1.00 83.88 264 SER A N 1
ATOM 2101 C CA . SER A 1 264 ? 8.015 -4.584 20.377 1.00 83.88 264 SER A CA 1
ATOM 2102 C C . SER A 1 264 ? 6.890 -4.747 21.397 1.00 83.88 264 SER A C 1
ATOM 2104 O O . SER A 1 264 ? 5.709 -4.717 21.055 1.00 83.88 264 SER A O 1
ATOM 2106 N N . ALA A 1 265 ? 7.253 -4.817 22.681 1.00 81.81 265 ALA A N 1
ATOM 2107 C CA . ALA A 1 265 ? 6.284 -4.861 23.778 1.00 81.81 265 ALA A CA 1
ATOM 2108 C C . ALA A 1 265 ? 5.290 -3.685 23.739 1.00 81.81 265 ALA A C 1
ATOM 2110 O O . ALA A 1 265 ? 4.114 -3.865 24.040 1.00 81.81 265 ALA A O 1
ATOM 2111 N N . LEU A 1 266 ? 5.739 -2.497 23.311 1.00 72.38 266 LEU A N 1
ATOM 2112 C CA . LEU A 1 266 ? 4.871 -1.331 23.143 1.00 72.38 266 LEU A CA 1
ATOM 2113 C C . LEU A 1 266 ? 3.833 -1.547 22.035 1.00 72.38 266 LEU A C 1
ATOM 2115 O O . LEU A 1 266 ? 2.662 -1.250 22.243 1.00 72.38 266 LEU A O 1
ATOM 2119 N N . SER A 1 267 ? 4.248 -2.074 20.879 1.00 73.00 267 SER A N 1
ATOM 2120 C CA . SER A 1 267 ? 3.340 -2.400 19.771 1.00 73.00 267 SER A CA 1
ATOM 2121 C C . SER A 1 267 ? 2.344 -3.490 20.171 1.00 73.00 267 SER A C 1
ATOM 2123 O O . SER A 1 267 ? 1.148 -3.341 19.941 1.00 73.00 267 SER A O 1
ATOM 2125 N N . GLN A 1 268 ? 2.805 -4.535 20.861 1.00 81.25 268 GLN A N 1
ATOM 2126 C CA . GLN A 1 268 ? 1.937 -5.598 21.370 1.00 81.25 268 GLN A CA 1
ATOM 2127 C C . GLN A 1 268 ? 0.931 -5.077 22.405 1.00 81.25 268 GLN A C 1
ATOM 2129 O O . GLN A 1 268 ? -0.235 -5.462 22.377 1.00 81.25 268 GLN A O 1
ATOM 2134 N N . HIS A 1 269 ? 1.359 -4.196 23.313 1.00 73.94 269 HIS A N 1
ATOM 2135 C CA . HIS A 1 269 ? 0.463 -3.567 24.281 1.00 73.94 269 HIS A CA 1
ATOM 2136 C C . HIS A 1 269 ? -0.568 -2.680 23.576 1.00 73.94 269 HIS A C 1
ATOM 2138 O O . HIS A 1 269 ? -1.760 -2.857 23.801 1.00 73.94 269 HIS A O 1
ATOM 2144 N N . ALA A 1 270 ? -0.132 -1.811 22.656 1.00 68.81 270 ALA A N 1
ATOM 2145 C CA . ALA A 1 270 ? -1.025 -0.968 21.863 1.00 68.81 270 ALA A CA 1
ATOM 2146 C C . ALA A 1 270 ? -2.043 -1.799 21.067 1.00 68.81 270 ALA A C 1
ATOM 2148 O O . ALA A 1 270 ? -3.227 -1.477 21.080 1.00 68.81 270 ALA A O 1
ATOM 2149 N N . GLN A 1 271 ? -1.613 -2.898 20.441 1.00 73.88 271 GLN A N 1
ATOM 2150 C CA . GLN A 1 271 ? -2.508 -3.830 19.757 1.00 73.88 271 GLN A CA 1
ATOM 2151 C C . GLN A 1 271 ? -3.561 -4.398 20.713 1.00 73.88 271 GLN A C 1
ATOM 2153 O O . GLN A 1 271 ? -4.747 -4.369 20.395 1.00 73.88 271 GLN A O 1
ATOM 2158 N N . ARG A 1 272 ? -3.149 -4.903 21.885 1.00 77.12 272 ARG A N 1
ATOM 2159 C CA . ARG A 1 272 ? -4.086 -5.441 22.883 1.00 77.12 272 ARG A CA 1
ATOM 2160 C C . ARG A 1 272 ? -5.087 -4.383 23.324 1.00 77.12 272 ARG A C 1
ATOM 2162 O O . ARG A 1 272 ? -6.278 -4.665 23.346 1.00 77.12 272 ARG A O 1
ATOM 2169 N N . THR A 1 273 ? -4.621 -3.176 23.636 1.00 69.69 273 THR A N 1
ATOM 2170 C CA . THR A 1 273 ? -5.486 -2.059 24.023 1.00 69.69 273 THR A CA 1
ATOM 2171 C C . THR A 1 273 ? -6.486 -1.722 22.922 1.00 69.69 273 THR A C 1
ATOM 2173 O O . THR A 1 273 ? -7.674 -1.630 23.205 1.00 69.69 273 THR A O 1
ATOM 2176 N N . ILE A 1 274 ? -6.027 -1.552 21.678 1.00 69.69 274 ILE A N 1
ATOM 2177 C CA . ILE A 1 274 ? -6.890 -1.183 20.550 1.00 69.69 274 ILE A CA 1
ATOM 2178 C C . ILE A 1 274 ? -7.916 -2.284 20.285 1.00 69.69 274 ILE A C 1
ATOM 2180 O O . ILE A 1 274 ? -9.093 -1.978 20.144 1.00 69.69 274 ILE A O 1
ATOM 2184 N N . ASN A 1 275 ? -7.504 -3.553 20.274 1.00 73.44 275 ASN A N 1
ATOM 2185 C CA . ASN A 1 275 ? -8.424 -4.667 20.060 1.00 73.44 275 ASN A CA 1
ATOM 2186 C C . ASN A 1 275 ? -9.458 -4.768 21.189 1.00 73.44 275 ASN A C 1
ATOM 2188 O O . ASN A 1 275 ? -10.641 -4.858 20.897 1.00 73.44 275 ASN A O 1
ATOM 2192 N N . LEU A 1 276 ? -9.045 -4.676 22.460 1.00 75.31 276 LEU A N 1
ATOM 2193 C CA . LEU A 1 276 ? -9.973 -4.672 23.600 1.00 75.31 276 LEU A CA 1
ATOM 2194 C C . LEU A 1 276 ? -10.945 -3.493 23.544 1.00 75.31 276 LEU A C 1
ATOM 2196 O O . LEU A 1 276 ? -12.121 -3.649 23.852 1.00 75.31 276 LEU A O 1
ATOM 2200 N N . TRP A 1 277 ? -10.453 -2.318 23.158 1.00 71.81 277 TRP A N 1
ATOM 2201 C CA . TRP A 1 277 ? -11.276 -1.126 23.030 1.00 71.81 277 TRP A CA 1
ATOM 2202 C C . TRP A 1 277 ? -12.317 -1.291 21.923 1.00 71.81 277 TRP A C 1
ATOM 2204 O O . TRP A 1 277 ? -13.506 -1.124 22.181 1.00 71.81 277 TRP A O 1
ATOM 2214 N N . VAL A 1 278 ? -11.889 -1.686 20.721 1.00 70.44 278 VAL A N 1
ATOM 2215 C CA . VAL A 1 278 ? -12.787 -1.941 19.586 1.00 70.44 278 VAL A CA 1
ATOM 2216 C C . VAL A 1 278 ? -13.794 -3.043 19.931 1.00 70.44 278 VAL A C 1
ATOM 2218 O O . VAL A 1 278 ? -14.972 -2.881 19.640 1.00 70.44 278 VAL A O 1
ATOM 2221 N N . ASP A 1 279 ? -13.378 -4.111 20.613 1.00 75.81 279 ASP A N 1
ATOM 2222 C CA . ASP A 1 279 ? -14.259 -5.228 20.993 1.00 75.81 279 ASP A CA 1
ATOM 2223 C C . ASP A 1 279 ? -15.241 -4.882 22.124 1.00 75.81 279 ASP A C 1
ATOM 2225 O O . ASP A 1 279 ? -16.232 -5.583 22.312 1.00 75.81 279 ASP A O 1
ATOM 2229 N N . SER A 1 280 ? -14.986 -3.813 22.886 1.00 76.50 280 SER A N 1
ATOM 2230 C CA . SER A 1 280 ? -15.871 -3.375 23.976 1.00 76.50 280 SER A CA 1
ATOM 2231 C C . SER A 1 280 ? -17.085 -2.561 23.514 1.00 76.50 280 SER A C 1
ATOM 2233 O O . SER A 1 280 ? -18.022 -2.376 24.293 1.00 76.50 280 SER A O 1
ATOM 2235 N N . MET A 1 281 ? -17.085 -2.105 22.257 1.00 72.75 281 MET A N 1
ATOM 2236 C CA . MET A 1 281 ? -18.158 -1.315 21.652 1.00 72.75 281 MET A CA 1
ATOM 2237 C C . MET A 1 281 ? -18.986 -2.168 20.692 1.00 72.75 281 MET A C 1
ATOM 2239 O O . MET A 1 281 ? -18.428 -2.921 19.892 1.00 72.75 281 MET A O 1
ATOM 2243 N N . ASP A 1 282 ? -20.308 -1.988 20.696 1.00 77.75 282 ASP A N 1
ATOM 2244 C CA . ASP A 1 282 ? -21.124 -2.413 19.558 1.00 77.75 282 ASP A CA 1
ATOM 2245 C C . ASP A 1 282 ? -20.904 -1.483 18.349 1.00 77.75 282 ASP A C 1
ATOM 2247 O O . ASP A 1 282 ? -20.362 -0.378 18.463 1.00 77.75 282 ASP A O 1
ATOM 2251 N N . ASP A 1 283 ? -21.302 -1.941 17.164 1.00 76.81 283 ASP A N 1
ATOM 2252 C CA . ASP A 1 283 ? -21.047 -1.215 15.916 1.00 76.81 283 ASP A CA 1
ATOM 2253 C C . ASP A 1 283 ? -21.771 0.137 15.858 1.00 76.81 283 ASP A C 1
ATOM 2255 O O . ASP A 1 283 ? -21.228 1.106 15.326 1.00 76.81 283 ASP A O 1
ATOM 2259 N N . ALA A 1 284 ? -22.945 0.244 16.492 1.00 72.88 284 ALA A N 1
ATOM 2260 C CA . ALA A 1 284 ? -23.669 1.506 16.625 1.00 72.88 284 ALA A CA 1
ATOM 2261 C C . ALA A 1 284 ? -22.879 2.524 17.467 1.00 72.88 284 ALA A C 1
ATOM 2263 O O . ALA A 1 284 ? -22.761 3.689 17.083 1.00 72.88 284 ALA A O 1
ATOM 2264 N N . THR A 1 285 ? -22.278 2.079 18.572 1.00 70.31 285 THR A N 1
ATOM 2265 C CA . THR A 1 285 ? -21.443 2.900 19.452 1.00 70.31 285 THR A CA 1
ATOM 2266 C C . THR A 1 285 ? -20.164 3.325 18.742 1.00 70.31 285 THR A C 1
ATOM 2268 O O . THR A 1 285 ? -19.819 4.503 18.799 1.00 70.31 285 THR A O 1
ATOM 2271 N N . LYS A 1 286 ? -19.485 2.421 18.018 1.00 71.56 286 LYS A N 1
ATOM 2272 C CA . LYS A 1 286 ? -18.293 2.764 17.215 1.00 71.56 286 LYS A CA 1
ATOM 2273 C C . LYS A 1 286 ? -18.612 3.817 16.151 1.00 71.56 286 LYS A C 1
ATOM 2275 O O . LYS A 1 286 ? -17.871 4.789 16.007 1.00 71.56 286 LYS A O 1
ATOM 2280 N N . ALA A 1 287 ? -19.722 3.650 15.432 1.00 68.06 287 ALA A N 1
ATOM 2281 C CA . ALA A 1 287 ? -20.151 4.596 14.409 1.00 68.06 287 ALA A CA 1
ATOM 2282 C C . ALA A 1 287 ? -20.484 5.969 15.015 1.00 68.06 287 ALA A C 1
ATOM 2284 O O . ALA A 1 287 ? -20.014 6.998 14.526 1.00 68.06 287 ALA A O 1
ATOM 2285 N N . ALA A 1 288 ? -21.243 5.999 16.113 1.00 66.25 288 ALA A N 1
ATOM 2286 C CA . ALA A 1 288 ? -21.584 7.229 16.826 1.00 66.25 288 ALA A CA 1
ATOM 2287 C C . ALA A 1 288 ? -20.330 7.959 17.341 1.00 66.25 288 ALA A C 1
ATOM 2289 O O . ALA A 1 288 ? -20.161 9.157 17.108 1.00 66.25 288 ALA A O 1
ATOM 2290 N N . ALA A 1 289 ? -19.395 7.215 17.941 1.00 62.97 289 ALA A N 1
ATOM 2291 C CA . ALA A 1 289 ? -18.103 7.698 18.421 1.00 62.97 289 ALA A CA 1
ATOM 2292 C C . ALA A 1 289 ? -17.302 8.435 17.351 1.00 62.97 289 ALA A C 1
ATOM 2294 O O . ALA A 1 289 ? -16.836 9.562 17.547 1.00 62.97 289 ALA A O 1
ATOM 2295 N N . LEU A 1 290 ? -17.135 7.767 16.211 1.00 65.06 290 LEU A N 1
ATOM 2296 C CA . LEU A 1 290 ? -16.355 8.266 15.098 1.00 65.06 290 LEU A CA 1
ATOM 2297 C C . LEU A 1 290 ? -17.038 9.477 14.462 1.00 65.06 290 LEU A C 1
ATOM 2299 O O . LEU A 1 290 ? -16.377 10.472 14.172 1.00 65.06 290 LEU A O 1
ATOM 2303 N N . ASN A 1 291 ? -18.363 9.438 14.314 1.00 66.19 291 ASN A N 1
ATOM 2304 C CA . ASN A 1 291 ? -19.151 10.560 13.812 1.00 66.19 291 ASN A CA 1
ATOM 2305 C C . ASN A 1 291 ? -19.092 11.778 14.741 1.00 66.19 291 ASN A C 1
ATOM 2307 O O . ASN A 1 291 ? -19.018 12.913 14.267 1.00 66.19 291 ASN A O 1
ATOM 2311 N N . ALA A 1 292 ? -19.098 11.572 16.058 1.00 62.78 292 ALA A N 1
ATOM 2312 C CA . ALA A 1 292 ? -18.890 12.629 17.039 1.00 62.78 292 ALA A CA 1
ATOM 2313 C C . ALA A 1 292 ? -17.483 13.236 16.911 1.00 62.78 292 ALA A C 1
ATOM 2315 O O . ALA A 1 292 ? -17.354 14.449 16.746 1.00 62.78 292 ALA A O 1
ATOM 2316 N N . ALA A 1 293 ? -16.436 12.401 16.903 1.00 58.34 293 ALA A N 1
ATOM 2317 C CA . ALA A 1 293 ? -15.051 12.845 16.728 1.00 58.34 293 ALA A CA 1
ATOM 2318 C C . ALA A 1 293 ? -14.848 13.615 15.412 1.00 58.34 293 ALA A C 1
ATOM 2320 O O . ALA A 1 293 ? -14.180 14.648 15.392 1.00 58.34 293 ALA A O 1
ATOM 2321 N N . TYR A 1 294 ? -15.473 13.158 14.328 1.00 61.44 294 TYR A N 1
ATOM 2322 C CA . TYR A 1 294 ? -15.399 13.802 13.024 1.00 61.44 294 TYR A CA 1
ATOM 2323 C C . TYR A 1 294 ? -16.108 15.163 12.994 1.00 61.44 294 TYR A C 1
ATOM 2325 O O . TYR A 1 294 ? -15.521 16.133 12.521 1.00 61.44 294 TYR A O 1
ATOM 2333 N N . ARG A 1 295 ? -17.319 15.278 13.562 1.00 63.69 295 ARG A N 1
ATOM 2334 C CA . ARG A 1 295 ? -18.038 16.564 13.684 1.00 63.69 295 ARG A CA 1
ATOM 2335 C C . ARG A 1 295 ? -17.231 17.601 14.464 1.00 63.69 295 ARG A C 1
ATOM 2337 O O . ARG A 1 295 ? -17.173 18.757 14.061 1.00 63.69 295 ARG A O 1
ATOM 2344 N N . ILE A 1 296 ? -16.576 17.180 15.546 1.00 61.00 296 ILE A N 1
ATOM 2345 C CA . ILE A 1 296 ? -15.703 18.041 16.357 1.00 61.00 296 ILE A CA 1
ATOM 2346 C C . ILE A 1 296 ? -14.532 18.566 15.522 1.00 61.00 296 ILE A C 1
ATOM 2348 O O . ILE A 1 296 ? -14.213 19.748 15.588 1.00 61.00 296 ILE A O 1
ATOM 2352 N N . ILE A 1 297 ? -13.908 17.706 14.715 1.00 54.66 297 ILE A N 1
ATOM 2353 C CA . ILE A 1 297 ? -12.793 18.093 13.844 1.00 54.66 297 ILE A CA 1
ATOM 2354 C C . ILE A 1 297 ? -13.267 19.027 12.720 1.00 54.66 297 ILE A C 1
ATOM 2356 O O . ILE A 1 297 ? -12.604 20.026 12.462 1.00 54.66 297 ILE A O 1
ATOM 2360 N N . GLN A 1 298 ? -14.426 18.772 12.101 1.00 60.00 298 GLN A N 1
ATOM 2361 C CA . GLN A 1 298 ? -15.005 19.646 11.068 1.00 60.00 298 GLN A CA 1
ATOM 2362 C C . GLN A 1 298 ? -15.345 21.056 11.574 1.00 60.00 298 GLN A C 1
ATOM 2364 O O . GLN A 1 298 ? -15.366 22.000 10.791 1.00 60.00 298 GLN A O 1
ATOM 2369 N N . GLN A 1 299 ? -15.617 21.211 12.872 1.00 61.47 299 GLN A N 1
ATOM 2370 C CA . GLN A 1 299 ? -15.835 22.518 13.501 1.00 61.47 299 GLN A CA 1
ATOM 2371 C C . GLN A 1 299 ? -14.533 23.300 13.730 1.00 61.47 299 GLN A C 1
ATOM 2373 O O . GLN A 1 299 ? -14.576 24.470 14.107 1.00 61.47 299 GLN A O 1
ATOM 2378 N N . THR A 1 300 ? -13.374 22.676 13.514 1.00 56.81 300 THR A N 1
ATOM 2379 C CA . THR A 1 300 ? -12.076 23.351 13.546 1.00 56.81 300 THR A CA 1
ATOM 2380 C C . THR A 1 300 ? -11.650 23.733 12.128 1.00 56.81 300 THR A C 1
ATOM 2382 O O . THR A 1 300 ? -11.867 22.972 11.194 1.00 56.81 300 THR A O 1
ATOM 2385 N N . GLU A 1 301 ? -10.979 24.876 11.944 1.00 53.34 301 GLU A N 1
ATOM 2386 C CA . GLU A 1 301 ? -10.397 25.279 10.642 1.00 53.34 301 GLU A CA 1
ATOM 2387 C C . GLU A 1 301 ? -9.192 24.408 10.214 1.00 53.34 301 GLU A C 1
ATOM 2389 O O . GLU A 1 301 ? -8.449 24.752 9.298 1.00 53.34 301 GLU A O 1
ATOM 2394 N N . VAL A 1 302 ? -8.952 23.289 10.900 1.00 55.44 302 VAL A N 1
ATOM 2395 C CA . VAL A 1 302 ? -7.808 22.412 10.672 1.00 55.44 302 VAL A CA 1
ATOM 2396 C C . VAL A 1 302 ? -8.187 21.397 9.601 1.00 55.44 302 VAL A C 1
ATOM 2398 O O . VAL A 1 302 ? -9.137 20.636 9.765 1.00 55.44 302 VAL A O 1
ATOM 2401 N N . SER A 1 303 ? -7.428 21.357 8.508 1.00 48.22 303 SER A N 1
ATOM 2402 C CA . SER A 1 303 ? -7.744 20.518 7.341 1.00 48.22 303 SER A CA 1
ATOM 2403 C C . SER A 1 303 ? -6.917 19.227 7.279 1.00 48.22 303 SER A C 1
ATOM 2405 O O . SER A 1 303 ? -7.290 18.274 6.588 1.00 48.22 303 SER A O 1
ATOM 2407 N N . THR A 1 304 ? -5.815 19.151 8.042 1.00 50.84 304 THR A N 1
ATOM 2408 C CA . THR A 1 304 ? -4.902 17.995 8.058 1.00 50.84 304 THR A CA 1
ATOM 2409 C C . THR A 1 304 ? -4.454 17.570 9.462 1.00 50.84 304 THR A C 1
ATOM 2411 O O . THR A 1 304 ? -4.343 18.378 10.389 1.00 50.84 304 THR A O 1
ATOM 2414 N N . LEU A 1 305 ? -4.081 16.291 9.618 1.00 45.56 305 LEU A N 1
ATOM 2415 C CA . LEU A 1 305 ? -3.493 15.768 10.865 1.00 45.56 305 LEU A CA 1
ATOM 2416 C C . LEU A 1 305 ? -2.149 16.439 11.211 1.00 45.56 305 LEU A C 1
ATOM 2418 O O . LEU A 1 305 ? -1.774 16.547 12.382 1.00 45.56 305 LEU A O 1
ATOM 2422 N N . THR A 1 306 ? -1.422 16.914 10.197 1.00 43.47 306 THR A N 1
ATOM 2423 C CA . THR A 1 306 ? -0.143 17.622 10.351 1.00 43.47 306 THR A CA 1
ATOM 2424 C C . THR A 1 306 ? -0.325 18.992 11.005 1.00 43.47 306 THR A C 1
ATOM 2426 O O . THR A 1 306 ? 0.448 19.351 11.899 1.00 43.47 306 THR A O 1
ATOM 2429 N N . GLU A 1 307 ? -1.356 19.742 10.612 1.00 48.34 307 GLU A N 1
ATOM 2430 C CA . GLU A 1 307 ? -1.717 21.020 11.239 1.00 48.34 307 GLU A CA 1
ATOM 2431 C C . GLU A 1 307 ? -2.169 20.822 12.692 1.00 48.34 307 GLU A C 1
ATOM 2433 O O . GLU A 1 307 ? -1.700 21.530 13.588 1.00 48.34 307 GLU A O 1
ATOM 2438 N N . LEU A 1 308 ? -2.978 19.787 12.948 1.00 49.94 308 LEU A N 1
ATOM 2439 C CA . LEU A 1 308 ? -3.443 19.433 14.292 1.00 49.94 308 LEU A CA 1
ATOM 2440 C C . LEU A 1 308 ? -2.277 19.092 15.236 1.00 49.94 308 LEU A C 1
ATOM 2442 O O . LEU A 1 308 ? -2.240 19.515 16.393 1.00 49.94 308 LEU A O 1
ATOM 2446 N N . ARG A 1 309 ? -1.272 18.365 14.731 1.00 47.28 309 ARG A N 1
ATOM 2447 C CA . ARG A 1 309 ? -0.066 18.008 15.492 1.00 47.28 309 ARG A CA 1
ATOM 2448 C C . ARG A 1 309 ? 0.838 19.208 15.772 1.00 47.28 309 ARG A C 1
ATOM 2450 O O . ARG A 1 309 ? 1.395 19.287 16.867 1.00 47.28 309 ARG A O 1
ATOM 2457 N N . ARG A 1 310 ? 1.017 20.120 14.808 1.00 54.91 310 ARG A N 1
ATOM 2458 C CA . ARG A 1 310 ? 1.854 21.325 14.984 1.00 54.91 310 ARG A CA 1
ATOM 2459 C C . ARG A 1 310 ? 1.334 22.220 16.109 1.00 54.91 310 ARG A C 1
ATOM 2461 O O . ARG A 1 310 ? 2.139 22.778 16.847 1.00 54.91 310 ARG A O 1
ATOM 2468 N N . ASN A 1 311 ? 0.016 22.268 16.290 1.00 58.38 311 ASN A N 1
ATOM 2469 C CA . ASN A 1 311 ? -0.647 23.127 17.267 1.00 58.38 311 ASN A CA 1
ATOM 2470 C C . ASN A 1 311 ? -1.364 22.321 18.362 1.00 58.38 311 ASN A C 1
ATOM 2472 O O . ASN A 1 311 ? -2.461 22.694 18.768 1.00 58.38 311 ASN A O 1
ATOM 2476 N N . PHE A 1 312 ? -0.788 21.212 18.843 1.00 52.94 312 PHE A N 1
ATOM 2477 C CA . PHE A 1 312 ? -1.478 20.271 19.743 1.00 52.94 312 PHE A CA 1
ATOM 2478 C C . PHE A 1 312 ? -2.147 20.909 20.982 1.00 52.94 312 PHE A C 1
ATOM 2480 O O . PHE A 1 312 ? -3.308 20.592 21.226 1.00 52.94 312 PHE A O 1
ATOM 2487 N N . PRO A 1 313 ? -1.523 21.838 21.741 1.00 61.62 313 PRO A N 1
ATOM 2488 C CA . PRO A 1 313 ? -2.183 22.458 22.898 1.00 61.62 313 PRO A CA 1
ATOM 2489 C C . PRO A 1 313 ? -3.409 23.294 22.506 1.00 61.62 313 PRO A C 1
ATOM 2491 O O . PRO A 1 313 ? -4.437 23.264 23.181 1.00 61.62 313 PRO A O 1
ATOM 2494 N N . GLN A 1 314 ? -3.314 24.022 21.392 1.00 59.25 314 GLN A N 1
ATOM 2495 C CA . GLN A 1 314 ? -4.402 24.842 20.866 1.00 59.25 314 GLN A CA 1
ATOM 2496 C C . GLN A 1 314 ? -5.495 23.969 20.237 1.00 59.25 314 GLN A C 1
ATOM 2498 O O . GLN A 1 314 ? -6.673 24.215 20.463 1.00 59.25 314 GLN A O 1
ATOM 2503 N N . SER A 1 315 ? -5.113 22.895 19.549 1.00 53.50 315 SER A N 1
ATOM 2504 C CA . SER A 1 315 ? -6.024 21.910 18.960 1.00 53.50 315 SER A CA 1
ATOM 2505 C C . SER A 1 315 ? -6.774 21.122 20.032 1.00 53.50 315 SER A C 1
ATOM 2507 O O . SER A 1 315 ? -7.977 20.940 19.923 1.00 53.50 315 SER A O 1
ATOM 2509 N N . ALA A 1 316 ? -6.106 20.725 21.119 1.00 58.75 316 ALA A N 1
ATOM 2510 C CA . ALA A 1 316 ? -6.748 20.095 22.270 1.00 58.75 316 ALA A CA 1
ATOM 2511 C C . ALA A 1 316 ? -7.749 21.045 22.941 1.00 58.75 316 ALA A C 1
ATOM 2513 O O . ALA A 1 316 ? -8.851 20.630 23.290 1.00 58.75 316 ALA A O 1
ATOM 2514 N N . LYS A 1 317 ? -7.405 22.335 23.069 1.00 62.47 317 LYS A N 1
ATOM 2515 C CA . LYS A 1 317 ? -8.331 23.360 23.567 1.00 62.47 317 LYS A CA 1
ATOM 2516 C C . LYS A 1 317 ? -9.544 23.525 22.647 1.00 62.47 317 LYS A C 1
ATOM 2518 O O . LYS A 1 317 ? -10.656 23.599 23.156 1.00 62.47 317 LYS A O 1
ATOM 2523 N N . LEU A 1 318 ? -9.344 23.541 21.328 1.00 59.00 318 LEU A N 1
ATOM 2524 C CA . LEU A 1 318 ? -10.422 23.617 20.337 1.00 59.00 318 LEU A CA 1
ATOM 2525 C C . LEU A 1 318 ? -11.318 22.372 20.370 1.00 59.00 318 LEU A C 1
ATOM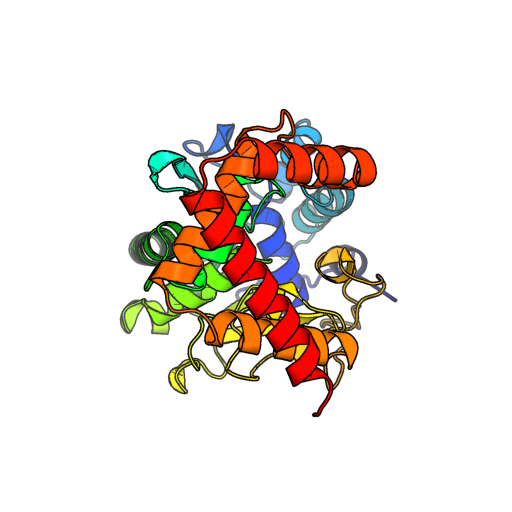 2527 O O . LEU A 1 318 ? -12.530 22.519 20.383 1.00 59.00 318 LEU A O 1
ATOM 2531 N N . ILE A 1 319 ? -10.745 21.170 20.482 1.00 60.00 319 ILE A N 1
ATOM 2532 C CA . ILE A 1 319 ? -11.491 19.910 20.646 1.00 60.00 319 ILE A CA 1
ATOM 2533 C C . ILE A 1 319 ? -12.334 19.947 21.923 1.00 60.00 319 ILE A C 1
ATOM 2535 O O . ILE A 1 319 ? -13.513 19.613 21.888 1.00 60.00 319 ILE A O 1
ATOM 2539 N N . VAL A 1 320 ? -11.763 20.393 23.047 1.00 64.81 320 VAL A N 1
ATOM 2540 C CA . VAL A 1 320 ? -12.493 20.539 24.317 1.00 64.81 320 VAL A CA 1
ATOM 2541 C C . VAL A 1 320 ? -13.601 21.589 24.198 1.00 64.81 320 VAL A C 1
ATOM 2543 O O . VAL A 1 320 ? -14.712 21.360 24.665 1.00 64.81 320 VAL A O 1
ATOM 2546 N N . GLN A 1 321 ? -13.343 22.725 23.550 1.00 65.06 321 GLN A N 1
ATOM 2547 C CA . GLN A 1 321 ? -14.350 23.765 23.327 1.00 65.06 321 GLN A CA 1
ATOM 2548 C C . GLN A 1 321 ? -15.484 23.289 22.411 1.00 65.06 321 GLN A C 1
ATOM 2550 O O . GLN A 1 321 ? -16.645 23.491 22.752 1.00 65.06 321 GLN A O 1
ATOM 2555 N N . ALA A 1 322 ? -15.167 22.608 21.311 1.00 62.78 322 ALA A N 1
ATOM 2556 C CA . ALA A 1 322 ? -16.142 22.000 20.411 1.00 62.78 322 ALA A CA 1
ATOM 2557 C C . ALA A 1 322 ? -16.957 20.900 21.115 1.00 62.78 322 ALA A C 1
ATOM 2559 O O . ALA A 1 322 ? -18.176 20.850 20.977 1.00 62.78 322 ALA A O 1
ATOM 2560 N N . LEU A 1 323 ? -16.327 20.093 21.979 1.00 63.12 323 LEU A N 1
ATOM 2561 C CA . LEU A 1 323 ? -17.023 19.141 22.856 1.00 63.12 323 LEU A CA 1
ATOM 2562 C C . LEU A 1 323 ? -17.977 19.823 23.843 1.00 63.12 323 LEU A C 1
ATOM 2564 O O . LEU A 1 323 ? -19.010 19.258 24.176 1.00 63.12 323 LEU A O 1
ATOM 2568 N N . HIS A 1 324 ? -17.658 21.022 24.328 1.00 66.81 324 HIS A N 1
ATOM 2569 C CA . HIS A 1 324 ? -18.561 21.786 25.194 1.00 66.81 324 HIS A CA 1
ATOM 2570 C C . HIS A 1 324 ? -19.692 22.490 24.431 1.00 66.81 324 HIS A C 1
ATOM 2572 O O . HIS A 1 324 ? -20.680 22.879 25.050 1.00 66.81 324 HIS A O 1
ATOM 2578 N N . GLN A 1 325 ? -19.539 22.679 23.120 1.00 67.81 325 GLN A N 1
ATOM 2579 C CA . GLN A 1 325 ? -20.503 23.359 22.250 1.00 67.81 325 GLN A CA 1
ATOM 2580 C C . GLN A 1 325 ? -21.382 22.391 21.448 1.00 67.81 325 GLN A C 1
ATOM 2582 O O . GLN A 1 325 ? -22.357 22.821 20.833 1.00 67.81 325 GLN A O 1
ATOM 2587 N N . THR A 1 326 ? -21.053 21.098 21.441 1.00 66.81 326 THR A N 1
ATOM 2588 C CA . THR A 1 326 ? -21.874 20.061 20.813 1.00 66.81 326 THR A CA 1
ATOM 2589 C C . THR A 1 326 ? -23.101 19.723 21.662 1.00 66.81 326 THR A C 1
ATOM 2591 O O . THR A 1 326 ? -23.189 20.072 22.841 1.00 66.81 326 THR A O 1
ATOM 2594 N N . ASP A 1 327 ? -24.083 19.060 21.057 1.00 72.44 327 ASP A N 1
ATOM 2595 C CA . ASP A 1 327 ? -25.291 18.651 21.761 1.00 72.44 327 ASP A CA 1
ATOM 2596 C C . ASP A 1 327 ? -24.997 17.569 22.820 1.00 72.44 327 ASP A C 1
ATOM 2598 O O . ASP A 1 327 ? -24.009 16.831 22.758 1.00 72.44 327 ASP A O 1
ATOM 2602 N N . ALA A 1 328 ? -25.874 17.464 23.820 1.00 73.06 328 ALA A N 1
ATOM 2603 C CA . ALA A 1 328 ? -25.672 16.561 24.951 1.00 73.06 328 ALA A CA 1
ATOM 2604 C C . ALA A 1 328 ? -25.593 15.078 24.543 1.00 73.06 328 ALA A C 1
ATOM 2606 O O . ALA A 1 328 ? -24.925 14.305 25.231 1.00 73.06 328 ALA A O 1
ATOM 2607 N N . ALA A 1 329 ? -26.247 14.671 23.448 1.00 68.62 329 ALA A N 1
ATOM 2608 C CA . ALA A 1 329 ? -26.166 13.297 22.962 1.00 68.62 329 ALA A CA 1
ATOM 2609 C C . ALA A 1 329 ? -24.764 13.021 22.402 1.00 68.62 329 ALA A C 1
ATOM 2611 O O . ALA A 1 329 ? -24.097 12.102 22.876 1.00 68.62 329 ALA A O 1
ATOM 2612 N N . THR A 1 330 ? -24.262 13.896 21.527 1.00 63.78 330 THR A N 1
ATOM 2613 C CA . THR A 1 330 ? -22.901 13.814 20.973 1.00 63.78 330 THR A CA 1
ATOM 2614 C C . THR A 1 330 ? -21.822 13.845 22.066 1.00 63.78 330 THR A C 1
ATOM 2616 O O . THR A 1 330 ? -20.855 13.082 22.015 1.00 63.78 330 THR A O 1
ATOM 2619 N N . TYR A 1 331 ? -21.987 14.676 23.101 1.00 68.31 331 TYR A N 1
ATOM 2620 C CA . TYR A 1 331 ? -21.062 14.709 24.241 1.00 68.31 331 TYR A CA 1
ATOM 2621 C C . TYR A 1 331 ? -21.058 13.391 25.032 1.00 68.31 331 TYR A C 1
ATOM 2623 O O . TYR A 1 331 ? -19.995 12.887 25.408 1.00 68.31 331 TYR A O 1
ATOM 2631 N N . ASN A 1 332 ? -22.237 12.818 25.286 1.00 69.19 332 ASN A N 1
ATOM 2632 C CA . ASN A 1 332 ? -22.368 11.560 26.021 1.00 69.19 332 ASN A CA 1
ATOM 2633 C C . ASN A 1 332 ? -21.809 10.369 25.230 1.00 69.19 332 ASN A C 1
ATOM 2635 O O . ASN A 1 332 ? -21.133 9.528 25.823 1.00 69.19 332 ASN A O 1
ATOM 2639 N N . GLU A 1 333 ? -22.019 10.329 23.911 1.00 65.88 333 GLU A N 1
ATOM 2640 C CA . GLU A 1 333 ? -21.404 9.347 23.008 1.00 65.88 333 GLU A CA 1
ATOM 2641 C C . GLU A 1 333 ? -19.875 9.413 23.098 1.00 65.88 333 GLU A C 1
ATOM 2643 O O . GLU A 1 333 ? -19.214 8.414 23.382 1.00 65.88 333 GLU A O 1
ATOM 2648 N N . TRP A 1 334 ? -19.301 10.612 22.963 1.00 65.00 334 TRP A N 1
ATOM 2649 C CA . TRP A 1 334 ? -17.852 10.805 23.041 1.00 65.00 334 TRP A CA 1
ATOM 2650 C C . TRP A 1 334 ? -17.286 10.428 24.420 1.00 65.00 334 TRP A C 1
ATOM 2652 O O . TRP A 1 334 ? -16.232 9.796 24.533 1.00 65.00 334 TRP A O 1
ATOM 2662 N N . ARG A 1 335 ? -18.010 10.756 25.496 1.00 68.50 335 ARG A N 1
ATOM 2663 C CA . ARG A 1 335 ? -17.642 10.377 26.866 1.00 68.50 335 ARG A CA 1
ATOM 2664 C C . ARG A 1 335 ? -17.650 8.862 27.066 1.00 68.50 335 ARG A C 1
ATOM 2666 O O . ARG A 1 335 ? -16.715 8.347 27.682 1.00 68.50 335 ARG A O 1
ATOM 2673 N N . ALA A 1 336 ? -18.662 8.158 26.561 1.00 66.94 336 ALA A N 1
ATOM 2674 C CA . ALA A 1 336 ? -18.753 6.702 26.658 1.00 66.94 336 ALA A CA 1
ATOM 2675 C C . ALA A 1 336 ? -17.554 6.028 25.972 1.00 66.94 336 ALA A C 1
ATOM 2677 O O . ALA A 1 336 ? -16.917 5.143 26.541 1.00 66.94 336 ALA A O 1
ATOM 2678 N N . VAL A 1 337 ? -17.169 6.528 24.801 1.00 63.72 337 VAL A N 1
ATOM 2679 C CA . VAL A 1 337 ? -16.042 6.021 24.004 1.00 63.72 337 VAL A CA 1
ATOM 2680 C C . VAL A 1 337 ? -14.714 6.193 24.727 1.00 63.72 337 VAL A C 1
ATOM 2682 O O . VAL A 1 337 ? -13.913 5.259 24.798 1.00 63.72 337 VAL A O 1
ATOM 2685 N N . MET A 1 338 ? -14.489 7.368 25.317 1.00 65.25 338 MET A N 1
ATOM 2686 C CA . MET A 1 338 ? -13.282 7.632 26.098 1.00 65.25 338 MET A CA 1
ATOM 2687 C C . MET A 1 338 ? -13.224 6.803 27.381 1.00 65.25 338 MET A C 1
ATOM 2689 O O . MET A 1 338 ? -12.148 6.344 27.762 1.00 65.25 338 MET A O 1
ATOM 2693 N N . GLN A 1 339 ? -14.362 6.570 28.042 1.00 69.00 339 GLN A N 1
ATOM 2694 C CA . GLN A 1 339 ? -14.427 5.679 29.203 1.00 69.00 339 GLN A CA 1
ATOM 2695 C C . GLN A 1 339 ? -14.047 4.243 28.831 1.00 69.00 339 GLN A C 1
ATOM 2697 O O . GLN A 1 339 ? -13.290 3.605 29.563 1.00 69.00 339 GLN A O 1
ATOM 2702 N N . GLN A 1 340 ? -14.503 3.756 27.677 1.00 67.56 340 GLN A N 1
ATOM 2703 C CA . GLN A 1 340 ? -14.149 2.427 27.189 1.00 67.56 340 GLN A CA 1
ATOM 2704 C C . GLN A 1 340 ? -12.675 2.329 26.766 1.00 67.56 340 GLN A C 1
ATOM 2706 O O . GLN A 1 340 ? -12.020 1.339 27.091 1.00 67.56 340 GLN A O 1
ATOM 2711 N N . LEU A 1 341 ? -12.101 3.377 26.158 1.00 61.22 341 LEU A N 1
ATOM 2712 C CA . LEU A 1 341 ? -10.662 3.439 25.864 1.00 61.22 341 LEU A CA 1
ATOM 2713 C C . LEU A 1 341 ? -9.818 3.375 27.147 1.00 61.22 341 LEU A C 1
ATOM 2715 O O . LEU A 1 341 ? -8.833 2.638 27.212 1.00 61.22 341 LEU A O 1
ATOM 2719 N N . ILE A 1 342 ? -10.215 4.114 28.189 1.00 64.62 342 ILE A N 1
ATOM 2720 C CA . ILE A 1 342 ? -9.563 4.067 29.507 1.00 64.62 342 ILE A CA 1
ATOM 2721 C C . ILE A 1 342 ? -9.688 2.663 30.117 1.00 64.62 342 ILE A C 1
ATOM 2723 O O . ILE A 1 342 ? -8.703 2.132 30.631 1.00 64.62 342 ILE A O 1
ATOM 2727 N N . GLY A 1 343 ? -10.865 2.037 30.025 1.00 66.50 343 GLY A N 1
ATOM 2728 C CA . GLY A 1 343 ? -11.084 0.660 30.471 1.00 66.50 343 GLY A CA 1
ATOM 2729 C C . GLY A 1 343 ? -10.153 -0.339 29.776 1.00 66.50 343 GLY A C 1
ATOM 2730 O O . GLY A 1 343 ? -9.483 -1.126 30.445 1.00 66.50 343 GLY A O 1
ATOM 2731 N N . ALA A 1 344 ? -10.028 -0.254 28.450 1.00 66.75 344 ALA A N 1
ATOM 2732 C CA . ALA A 1 344 ? -9.134 -1.100 27.662 1.00 66.75 344 ALA A CA 1
ATOM 2733 C C . ALA A 1 344 ? -7.647 -0.878 28.004 1.00 66.75 344 ALA A C 1
ATOM 2735 O O . ALA A 1 344 ? -6.880 -1.840 28.123 1.00 66.75 344 ALA A O 1
ATOM 2736 N N . LEU A 1 345 ? -7.231 0.375 28.228 1.00 57.22 345 LEU A N 1
ATOM 2737 C CA . LEU A 1 345 ? -5.877 0.712 28.689 1.00 57.22 345 LEU A CA 1
ATOM 2738 C C . LEU A 1 345 ? -5.562 0.061 30.041 1.00 57.22 345 LEU A C 1
ATOM 2740 O O . LEU A 1 345 ? -4.480 -0.498 30.214 1.00 57.22 345 LEU A O 1
ATOM 2744 N N . LEU A 1 346 ? -6.503 0.088 30.987 1.00 71.75 346 LEU A N 1
ATOM 2745 C CA . LEU A 1 346 ? -6.333 -0.542 32.299 1.00 71.75 346 LEU A CA 1
ATOM 2746 C C . LEU A 1 346 ? -6.306 -2.075 32.202 1.00 71.75 346 LEU A C 1
ATOM 2748 O O . LEU A 1 346 ? -5.436 -2.703 32.800 1.00 71.75 346 LEU A O 1
ATOM 2752 N N . ALA A 1 347 ? -7.201 -2.676 31.414 1.00 72.38 347 ALA A N 1
ATOM 2753 C CA . ALA A 1 347 ? -7.270 -4.128 31.235 1.00 72.38 347 ALA A CA 1
ATOM 2754 C C . ALA A 1 347 ? -6.009 -4.703 30.562 1.00 72.38 347 ALA A C 1
ATOM 2756 O O . ALA A 1 347 ? -5.497 -5.744 30.969 1.00 72.38 347 ALA A O 1
ATOM 2757 N N . SER A 1 348 ? -5.456 -3.992 29.578 1.00 72.38 348 SER A N 1
ATOM 2758 C CA . SER A 1 348 ? -4.257 -4.415 28.837 1.00 72.38 348 SER A CA 1
ATOM 2759 C C . SER A 1 348 ? -2.942 -4.369 29.637 1.00 72.38 348 SER A C 1
ATOM 2761 O O . SER A 1 348 ? -1.920 -4.832 29.128 1.00 72.38 348 SER A O 1
ATOM 2763 N N . ARG A 1 349 ? -2.946 -3.817 30.864 1.00 65.50 349 ARG A N 1
ATOM 2764 C CA . ARG A 1 349 ? -1.795 -3.800 31.793 1.00 65.50 349 ARG A CA 1
ATOM 2765 C C . ARG A 1 349 ? -1.679 -5.053 32.665 1.00 65.50 349 ARG A C 1
ATOM 2767 O O . ARG A 1 349 ? -0.610 -5.286 33.217 1.00 65.50 349 ARG A O 1
ATOM 2774 N N . ASN A 1 350 ? -2.755 -5.828 32.803 1.00 53.06 350 ASN A N 1
ATOM 2775 C CA . ASN A 1 350 ? -2.827 -6.984 33.707 1.00 53.06 350 ASN A CA 1
ATOM 2776 C C . ASN A 1 350 ? -2.477 -8.326 33.025 1.00 53.06 350 ASN A C 1
ATOM 2778 O O . ASN A 1 350 ? -2.684 -9.384 33.617 1.00 53.06 350 ASN A O 1
ATOM 2782 N N . HIS A 1 351 ? -1.946 -8.274 31.799 1.00 49.19 351 HIS A N 1
ATOM 2783 C CA . HIS A 1 351 ? -1.472 -9.394 30.981 1.00 49.19 351 HIS A CA 1
ATOM 2784 C C . HIS A 1 351 ? -0.132 -9.031 30.343 1.00 49.19 351 HIS A C 1
ATOM 2786 O O . HIS A 1 351 ? 0.741 -9.923 30.295 1.00 49.19 351 HIS A O 1
#

pLDDT: mean 84.0, std 14.57, range [43.47, 98.81]

Sequence (351 aa):
MATMLDYLAHARTESPKAIPLNPIEVAALAQLAYLNLDEWQYQTLPNLDTLATLPALNDLVAGTWNEEGNRQLVQHLGQAPRFRDAHILNYLNRQDPDQEQQFSVMTLQLAPQRYYIAFRGTRANFVDWKEDFNMTYMDATPSQVDAARYVRHQMDRYPGRFYLGGHSKGGNLATYAYLHAGPTTQRRVIAVYNLDGPGLGAPLPASANGIVHKLVPQNSVIGMIMERTHNFQVVQSTAHGPRQHDPFTWAVRDNDFVYLPTTSALSQHAQRTINLWVDSMDDATKAAALNAAYRIIQQTEVSTLTELRRNFPQSAKLIVQALHQTDAATYNEWRAVMQQLIGALLASRNH

Foldseek 3Di:
DDALLNQLLVDDQDACVVPPAAPSNQALVLLLQQFDCVVPQPHFFDFLLVCLPDPCLQVRLPLAPCSVLNNSSSVSQCVHNHGVRKGFGHWDFDDDVVLLDTWIWIWIDRDQQEIEIHTEQDSQWLSRVLLLLLLLQDLDRPNLVVLLVVLVVVCVVHHHAYEYEHAAQSLQSQLSSLVPHDPVSVVRYPAREYELYDHNLDADPPVNPPRYEYEHELQRLHNLHSDDHVRYWYFYFPDDDPCSSPSRRTDDDDSHGHTDPHRDPNNVLSSQLNVQLSVVDHSVLSNLQSVLQSVLVVVDPDGGPVSCVVPVVVNVVSSVVSLVVDDPVSVVSNVVSVVSSVVSNVVSVVD

Mean predicted aligned error: 7.59 Å

Nearest PDB structures (foldseek):
  4xwg-assembly1_A  TM=6.279E-01  e=2.518E-01  Homo sapiens
  3qpd-assembly1_A  TM=5.498E-01  e=2.518E-01  Aspergillus oryzae
  4pse-assembly2_B  TM=4.157E-01  e=6.034E-02  Trichoderma reesei QM6a
  5bv7-assembly1_A  TM=6.273E-01  e=5.570E-01  Homo sapiens
  8jct-assembly1_A  TM=5.330E-01  e=4.507E-01  Aspergillus fumigatiaffinis